Protein AF-A0A6G0SWH3-F1 (afdb_monomer_lite)

pLDDT: mean 72.62, std 22.73, range [26.05, 98.62]

Sequence (317 aa):
MKPTLVIHPIFKSQIFTQHRTHASFEKRLRDAYANIYSAEQLKGRAADVLLVDGTGDVQRCDLILERYYAAAATGRQHDYESKERLRRRRRRQVYDTVSDSTTDTAYVIPFRGQRPQTVDNKSPRFAIWYGDEDLTVCCTAVYRCSDVSTLPAAVLEAIEWSSSRYGRVLETTHESVAVLDLDQTLITDSGDNFLDNYEHVLASARRNYDRVVLWSHGDPLHVDTYVSRMSFEFDLVLSRDKNDEPNCKNLLHLYNYFEPGVRIKYATLVDDTPSNWSPEYDSLIVPVRGITDIKPIALAMDFVAGNHGSHVVVRHG

Foldseek 3Di:
DFFEEEEEPQCVCVQPPVPPPPPPQVVLVVLLHVYYYYFYDDPPDDLAADDDDDDDDADDPVVVVVVVVVCVVVPDPDPPPPCVVVPPDDDPDDDDDQCPPDDPWKTKPADPDDDPAADQDLGAYEYEEDQPDRDNDQHQYYDHDVDNVCVVVSSVVSSCVSCVQAVPAPAADEWEEEEEEDEQQQADVVLPGGFPCSVLLLVLRVVQTPFYEYAYQADPVSQCVVVVVDPHDGPYYHYHDPPDDDQALRPSNCSVVDHRRYHHNAYEYEEQDCRNDHSNHNIYMHTDPPHRDPNVSSVVSNVVSCVVPPPPPPPDD

InterPro domains:
  IPR007827 Protein of unknown function DUF694 [PF05152] (165-243)
  IPR036412 HAD-like superfamily [SSF56784] (178-295)

Secondary structure (DSSP, 8-state):
---EEEE-HHHHHHHHHTTTT-HHHHHHHHHH-SEEEE----TT--S------SS-----HHHHHHHHHHHHHTT----TTSSGGGGGSS----PPP-B--S-TTEEE---SSS-S---S----EEEEEETTS---S--SEEEEESSGGGHHHHHHHHHHHIIIIITT--S-EEEEEEEE--BTTTB-TTSSSBPBTHHHHHHHHHHH-SEEEEE-SS-HHHHHHHHTTSS---SEEE---TTPPP----GGGGGGTSPTTEEEEEEEEE-S-GGG--TT-SEEEEEPTT--B-HHHHHHHHHHHHHHH--------

Organism: Aphis glycines (NCBI:txid307491)

Structure (mmCIF, N/CA/C/O backbone):
data_AF-A0A6G0SWH3-F1
#
_entry.id   AF-A0A6G0SWH3-F1
#
loop_
_atom_site.group_PDB
_atom_site.id
_atom_site.type_symbol
_atom_site.label_atom_id
_atom_site.label_alt_id
_atom_site.label_comp_id
_atom_site.label_asym_id
_atom_site.label_entity_id
_atom_site.label_seq_id
_atom_site.pdbx_PDB_ins_code
_atom_site.Cartn_x
_atom_site.Cartn_y
_atom_site.Cartn_z
_atom_site.occupancy
_atom_site.B_iso_or_equiv
_atom_site.auth_seq_id
_atom_site.auth_comp_id
_atom_site.auth_asym_id
_atom_site.auth_atom_id
_atom_site.pdbx_PDB_model_num
ATOM 1 N N . MET A 1 1 ? -15.316 -9.343 7.155 1.00 75.44 1 MET A N 1
ATOM 2 C CA . MET A 1 1 ? -13.840 -9.314 7.316 1.00 75.44 1 MET A CA 1
ATOM 3 C C . MET A 1 1 ? -13.478 -8.368 8.458 1.00 75.44 1 MET A C 1
ATOM 5 O O . MET A 1 1 ? -13.808 -7.201 8.342 1.00 75.44 1 MET A O 1
ATOM 9 N N . LYS A 1 2 ? -12.838 -8.793 9.559 1.00 84.25 2 LYS A N 1
ATOM 10 C CA . LYS A 1 2 ? -12.539 -7.836 10.646 1.00 84.25 2 LYS A CA 1
ATOM 11 C C . LYS A 1 2 ? -11.176 -7.131 10.447 1.00 84.25 2 LYS A C 1
ATOM 13 O O . LYS A 1 2 ? -10.192 -7.820 10.140 1.00 84.25 2 LYS A O 1
ATOM 18 N N . PRO A 1 3 ? -11.106 -5.791 10.569 1.00 89.25 3 PRO A N 1
ATOM 19 C CA . PRO A 1 3 ? -9.859 -5.028 10.524 1.00 89.25 3 PRO A CA 1
ATOM 20 C C . PRO A 1 3 ? -9.107 -5.086 11.863 1.00 89.25 3 PRO A C 1
ATOM 22 O O . PRO A 1 3 ? -9.543 -5.740 12.817 1.00 89.25 3 PRO A O 1
ATOM 25 N N . THR A 1 4 ? -7.976 -4.387 11.933 1.00 88.62 4 THR A N 1
ATOM 26 C CA . THR A 1 4 ? -7.189 -4.192 13.159 1.00 88.62 4 THR A CA 1
ATOM 27 C C . THR A 1 4 ? -7.347 -2.760 13.673 1.00 88.62 4 THR A C 1
ATOM 29 O O . THR A 1 4 ? -7.339 -1.815 12.887 1.00 88.62 4 THR A O 1
ATOM 32 N N . LEU A 1 5 ? -7.473 -2.592 14.989 1.00 85.94 5 LEU A N 1
ATOM 33 C CA . LEU A 1 5 ? -7.429 -1.288 15.650 1.00 85.94 5 LEU A CA 1
ATOM 34 C C . LEU A 1 5 ? -6.047 -1.085 16.274 1.00 85.94 5 LEU A C 1
ATOM 36 O O . LEU A 1 5 ? -5.558 -1.954 16.998 1.00 85.94 5 LEU A O 1
ATOM 40 N N . VAL A 1 6 ? -5.430 0.063 16.014 1.00 86.00 6 VAL A N 1
ATOM 41 C CA . VAL A 1 6 ? -4.159 0.475 16.616 1.00 86.00 6 VAL A CA 1
ATOM 42 C C . VAL A 1 6 ? -4.400 1.721 17.456 1.00 86.00 6 VAL A C 1
ATOM 44 O O . VAL A 1 6 ? -5.004 2.682 16.989 1.00 86.00 6 VAL A O 1
ATOM 47 N N . ILE A 1 7 ? -3.957 1.699 18.709 1.00 83.31 7 ILE A N 1
ATOM 48 C CA . ILE A 1 7 ? -4.204 2.772 19.674 1.00 83.31 7 ILE A CA 1
ATOM 49 C C . ILE A 1 7 ? -2.880 3.320 20.195 1.00 83.31 7 ILE A C 1
ATOM 51 O O . ILE A 1 7 ? -2.020 2.564 20.661 1.00 83.31 7 ILE A O 1
ATOM 55 N N . HIS A 1 8 ? -2.749 4.644 20.197 1.00 85.31 8 HIS A N 1
ATOM 56 C CA . HIS A 1 8 ? -1.606 5.302 20.812 1.00 85.31 8 HIS A CA 1
ATOM 57 C C . HIS A 1 8 ? -1.482 4.937 22.310 1.00 85.31 8 HIS A C 1
ATOM 59 O O . HIS A 1 8 ? -2.498 4.906 23.015 1.00 85.31 8 HIS A O 1
ATOM 65 N N . PRO A 1 9 ? -0.278 4.685 22.856 1.00 79.62 9 PRO A N 1
ATOM 66 C CA . PRO A 1 9 ? -0.096 4.208 24.227 1.00 79.62 9 PRO A CA 1
ATOM 67 C C . PRO A 1 9 ? -0.672 5.168 25.260 1.00 79.62 9 PRO A C 1
ATOM 69 O O . PRO A 1 9 ? -1.219 4.719 26.268 1.00 79.62 9 PRO A O 1
ATOM 72 N N . ILE A 1 10 ? -0.636 6.476 24.970 1.00 84.19 10 ILE A N 1
ATOM 73 C CA . ILE A 1 10 ? -1.197 7.510 25.844 1.00 84.19 10 ILE A CA 1
ATOM 74 C C . ILE A 1 10 ? -2.697 7.342 26.081 1.00 84.19 10 ILE A C 1
ATOM 76 O O . ILE A 1 10 ? -3.178 7.817 27.099 1.00 84.19 10 ILE A O 1
ATOM 80 N N . PHE A 1 11 ? -3.424 6.686 25.168 1.00 83.12 11 PHE A N 1
ATOM 81 C CA . PHE A 1 11 ? -4.864 6.441 25.269 1.00 83.12 11 PHE A CA 1
ATOM 82 C C . PHE A 1 11 ? -5.189 5.029 25.740 1.00 83.12 11 PHE A C 1
ATOM 84 O O . PHE A 1 11 ? -6.319 4.764 26.155 1.00 83.12 11 PHE A O 1
ATOM 91 N N . LYS A 1 12 ? -4.214 4.110 25.696 1.00 79.31 12 LYS A N 1
ATOM 92 C CA . LYS A 1 12 ? -4.414 2.696 26.026 1.00 79.31 12 LYS A CA 1
ATOM 93 C C . LYS A 1 12 ? -5.052 2.548 27.399 1.00 79.31 12 LYS A C 1
ATOM 95 O O . LYS A 1 12 ? -6.060 1.865 27.532 1.00 79.31 12 LYS A O 1
ATOM 100 N N . SER A 1 13 ? -4.494 3.199 28.419 1.00 74.44 13 SER A N 1
ATOM 101 C CA . SER A 1 13 ? -5.025 3.057 29.774 1.00 74.44 13 SER A CA 1
ATOM 102 C C . SER A 1 13 ? -6.443 3.618 29.884 1.00 74.44 13 SER A C 1
ATOM 104 O O . SER A 1 13 ? -7.274 3.008 30.541 1.00 74.44 13 SER A O 1
ATOM 106 N N . GLN A 1 14 ? -6.761 4.703 29.183 1.00 79.06 14 GLN A N 1
ATOM 107 C CA . GLN A 1 14 ? -7.987 5.487 29.285 1.00 79.06 14 GLN A CA 1
ATOM 108 C C . GLN A 1 14 ? -9.157 4.777 28.608 1.00 79.06 14 GLN A C 1
ATOM 110 O O . GLN A 1 14 ? -10.225 4.697 29.214 1.00 79.06 14 GLN A O 1
ATOM 115 N N . ILE A 1 15 ? -8.926 4.154 27.443 1.00 73.19 15 ILE A N 1
ATOM 116 C CA . ILE A 1 15 ? -9.914 3.279 26.789 1.00 73.19 15 ILE A CA 1
ATOM 117 C C . ILE A 1 15 ? -10.371 2.164 27.745 1.00 73.19 15 ILE A C 1
ATOM 119 O O . ILE A 1 15 ? -11.548 1.810 27.753 1.00 73.19 15 ILE A O 1
ATOM 123 N N . PHE A 1 16 ? -9.474 1.635 28.588 1.00 67.25 16 PHE A N 1
ATOM 124 C CA . PHE A 1 16 ? -9.783 0.499 29.467 1.00 67.25 16 PHE A CA 1
ATOM 125 C C . PHE A 1 16 ? -10.074 0.866 30.940 1.00 67.25 16 PHE A C 1
ATOM 127 O O . PHE A 1 16 ? -10.670 0.060 31.651 1.00 67.25 16 PHE A O 1
ATOM 134 N N . THR A 1 17 ? -9.702 2.059 31.429 1.00 64.38 17 THR A N 1
ATOM 135 C CA . THR A 1 17 ? -9.897 2.475 32.840 1.00 64.38 17 THR A CA 1
ATOM 136 C C . THR A 1 17 ? -11.024 3.478 33.053 1.00 64.38 17 THR A C 1
ATOM 138 O O . THR A 1 17 ? -11.709 3.376 34.072 1.00 64.38 17 THR A O 1
ATOM 141 N N . GLN A 1 18 ? -11.266 4.417 32.131 1.00 56.75 18 GLN A N 1
ATOM 142 C CA . GLN A 1 18 ? -12.333 5.416 32.303 1.00 56.75 18 GLN A CA 1
ATOM 143 C C . GLN A 1 18 ? -13.733 4.844 32.024 1.00 56.75 18 GLN A C 1
ATOM 145 O O . GLN A 1 18 ? -14.733 5.411 32.453 1.00 56.75 18 GLN A O 1
ATOM 150 N N . HIS A 1 19 ? -13.821 3.660 31.414 1.00 54.72 19 HIS A N 1
ATOM 151 C CA . HIS A 1 19 ? -15.083 3.000 31.073 1.00 54.72 19 HIS A CA 1
ATOM 152 C C . HIS A 1 19 ? -15.479 1.874 32.045 1.00 54.72 19 HIS A C 1
ATOM 154 O O . HIS A 1 19 ? -16.040 0.857 31.637 1.00 54.72 19 HIS A O 1
ATOM 160 N N . ARG A 1 20 ? -15.255 2.058 33.357 1.00 44.75 20 ARG A N 1
ATOM 161 C CA . ARG A 1 20 ? -15.665 1.103 34.417 1.00 44.75 20 ARG A CA 1
ATOM 162 C C . ARG A 1 20 ? -17.182 0.835 34.513 1.00 44.75 20 ARG A C 1
ATOM 164 O O . ARG A 1 20 ? -17.591 -0.024 35.284 1.00 44.75 20 ARG A O 1
ATOM 171 N N . THR A 1 21 ? -18.011 1.494 33.704 1.00 48.16 21 THR A N 1
ATOM 172 C CA . THR A 1 21 ? -19.458 1.241 33.551 1.00 48.16 21 THR A CA 1
ATOM 173 C C . THR A 1 21 ? -19.853 0.566 32.226 1.00 48.16 21 THR A C 1
ATOM 175 O O . THR A 1 21 ? -21.036 0.341 31.992 1.00 48.16 21 THR A O 1
ATOM 178 N N . HIS A 1 22 ? -18.908 0.200 31.352 1.00 52.34 22 HIS A N 1
ATOM 179 C CA . HIS A 1 22 ? -19.199 -0.088 29.941 1.00 52.34 22 HIS A CA 1
ATOM 180 C C . HIS A 1 22 ? -18.607 -1.417 29.433 1.00 52.34 22 HIS A C 1
ATOM 182 O O . HIS A 1 22 ? -17.902 -1.463 28.426 1.00 52.34 22 HIS A O 1
ATOM 188 N N . ALA A 1 23 ? -18.985 -2.545 30.044 1.00 59.88 23 ALA A N 1
ATOM 189 C CA . ALA A 1 23 ? -18.763 -3.875 29.449 1.00 59.88 23 ALA A CA 1
ATOM 190 C C . ALA A 1 23 ? -19.301 -3.973 27.999 1.00 59.88 23 ALA A C 1
ATOM 192 O O . ALA A 1 23 ? -18.804 -4.749 27.186 1.00 59.88 23 ALA A O 1
ATOM 193 N N . SER A 1 24 ? -20.285 -3.137 27.643 1.00 68.62 24 SER A N 1
ATOM 194 C CA . SER A 1 24 ? -20.794 -2.989 26.278 1.00 68.62 24 SER A CA 1
ATOM 195 C C . SER A 1 24 ? -19.792 -2.364 25.299 1.00 68.62 24 SER A C 1
ATOM 197 O O . SER A 1 24 ? -19.868 -2.646 24.110 1.00 68.62 24 SER A O 1
ATOM 199 N N . PHE A 1 25 ? -18.850 -1.539 25.757 1.00 71.94 25 PHE A N 1
ATOM 200 C CA . PHE A 1 25 ? -17.951 -0.771 24.891 1.00 71.94 25 PHE A CA 1
ATOM 201 C C . PHE A 1 25 ? -16.728 -1.574 24.455 1.00 71.94 25 PHE A C 1
ATOM 203 O O . PHE A 1 25 ? -16.456 -1.685 23.262 1.00 71.94 25 PHE A O 1
ATOM 210 N N . GLU A 1 26 ? -16.051 -2.225 25.403 1.00 73.88 26 GLU A N 1
ATOM 211 C CA . GLU A 1 26 ? -14.983 -3.175 25.079 1.00 73.88 26 GLU A CA 1
ATOM 212 C C . GLU A 1 26 ? -15.521 -4.308 24.197 1.00 73.88 26 GLU A C 1
ATOM 214 O O . GLU A 1 26 ? -14.892 -4.685 23.207 1.00 73.88 26 GLU A O 1
ATOM 219 N N . LYS A 1 27 ? -16.728 -4.801 24.506 1.00 81.00 27 LYS A N 1
ATOM 220 C CA . LYS A 1 27 ? -17.413 -5.790 23.676 1.00 81.00 27 LYS A CA 1
ATOM 221 C C . LYS A 1 27 ? -17.625 -5.278 22.250 1.00 81.00 27 LYS A C 1
ATOM 223 O O . LYS A 1 27 ? -17.245 -5.972 21.319 1.00 81.00 27 LYS A O 1
ATOM 228 N N . ARG A 1 28 ? -18.140 -4.056 22.062 1.00 84.06 28 ARG A N 1
ATOM 229 C CA . ARG A 1 28 ? -18.317 -3.463 20.721 1.00 84.06 28 ARG A CA 1
ATOM 230 C C . ARG A 1 28 ? -17.007 -3.360 19.942 1.00 84.06 28 ARG A C 1
ATOM 232 O O . ARG A 1 28 ? -17.002 -3.640 18.749 1.00 84.06 28 ARG A O 1
ATOM 239 N N . LEU A 1 29 ? -15.902 -3.003 20.596 1.00 83.25 29 LEU A N 1
ATOM 240 C CA . LEU A 1 29 ? -14.583 -2.971 19.959 1.00 83.25 29 LEU A CA 1
ATOM 241 C C . LEU A 1 29 ? -14.107 -4.368 19.536 1.00 83.25 29 LEU A C 1
ATOM 243 O O . LEU A 1 29 ? -13.662 -4.545 18.405 1.00 83.25 29 LEU A O 1
ATOM 247 N N . ARG A 1 30 ? -14.244 -5.374 20.407 1.00 84.38 30 ARG A N 1
ATOM 248 C CA . ARG A 1 30 ? -13.914 -6.777 20.085 1.00 84.38 30 ARG A CA 1
ATOM 249 C C . ARG A 1 30 ? -14.849 -7.374 19.024 1.00 84.38 30 ARG A C 1
ATOM 251 O O . ARG A 1 30 ? -14.448 -8.228 18.233 1.00 84.38 30 ARG A O 1
ATOM 258 N N . ASP A 1 31 ? -16.092 -6.911 18.970 1.00 86.75 31 ASP A N 1
ATOM 259 C CA . ASP A 1 31 ? -17.046 -7.289 17.932 1.00 86.75 31 ASP A CA 1
ATOM 260 C C . ASP A 1 31 ? -16.663 -6.646 16.590 1.00 86.75 31 ASP A C 1
ATOM 262 O O . ASP A 1 31 ? -16.701 -7.328 15.565 1.00 86.75 31 ASP A O 1
ATOM 266 N N . ALA A 1 32 ? -16.201 -5.394 16.590 1.00 85.31 32 ALA A N 1
ATOM 267 C CA . ALA A 1 32 ? -15.810 -4.664 15.385 1.00 85.31 32 ALA A CA 1
ATOM 268 C C . ALA A 1 32 ? -14.426 -5.052 14.831 1.00 85.31 32 ALA A C 1
ATOM 270 O O . ALA A 1 32 ? -14.227 -4.992 13.619 1.00 85.31 32 ALA A O 1
ATOM 271 N N . TYR A 1 33 ? -13.472 -5.458 15.671 1.00 84.69 33 TYR A N 1
ATOM 272 C CA . TYR A 1 33 ? -12.076 -5.672 15.272 1.00 84.69 33 TYR A CA 1
ATOM 273 C C . TYR A 1 33 ? -11.594 -7.099 15.540 1.00 84.69 33 TYR A C 1
ATOM 275 O O . TYR A 1 33 ? -11.991 -7.735 16.511 1.00 84.69 33 TYR A O 1
ATOM 283 N N . ALA A 1 34 ? -10.721 -7.613 14.668 1.00 83.56 34 ALA A N 1
ATOM 284 C CA . ALA A 1 34 ? -10.067 -8.908 14.872 1.00 83.56 34 ALA A CA 1
ATOM 285 C C . ALA A 1 34 ? -9.014 -8.796 15.970 1.00 83.56 34 ALA A C 1
ATOM 287 O O . ALA A 1 34 ? -8.895 -9.667 16.825 1.00 83.56 34 ALA A O 1
ATOM 288 N N . ASN A 1 35 ? -8.264 -7.696 15.920 1.00 79.81 35 ASN A N 1
ATOM 289 C CA . ASN A 1 35 ? -7.149 -7.425 16.799 1.00 79.81 35 ASN A CA 1
ATOM 290 C C . ASN A 1 35 ? -7.179 -5.968 17.252 1.00 79.81 35 ASN A C 1
ATOM 292 O O . ASN A 1 35 ? -7.575 -5.080 16.493 1.00 79.81 35 ASN A O 1
ATOM 296 N N . ILE A 1 36 ? -6.721 -5.739 18.478 1.00 80.56 36 ILE A N 1
ATOM 297 C CA . ILE A 1 36 ? -6.573 -4.414 19.072 1.00 80.56 36 ILE A CA 1
ATOM 298 C C . ILE A 1 36 ? -5.166 -4.349 19.663 1.00 80.56 36 ILE A C 1
ATOM 300 O O . ILE A 1 36 ? -4.845 -5.115 20.573 1.00 80.56 36 ILE A O 1
ATOM 304 N N . TYR A 1 37 ? -4.333 -3.450 19.146 1.00 79.88 37 TYR A N 1
ATOM 305 C CA . TYR A 1 37 ? -2.948 -3.280 19.579 1.00 79.88 37 TYR A CA 1
ATOM 306 C C . TYR A 1 37 ? -2.694 -1.868 20.090 1.00 79.88 37 TYR A C 1
ATOM 308 O O . TYR A 1 37 ? -3.432 -0.928 19.797 1.00 79.88 37 TYR A O 1
ATOM 316 N N . SER A 1 38 ? -1.599 -1.723 20.829 1.00 71.25 38 SER A N 1
ATOM 317 C CA . SER A 1 38 ? -1.004 -0.425 21.109 1.00 71.25 38 SER A CA 1
ATOM 318 C C . SER A 1 38 ? 0.435 -0.427 20.615 1.00 71.25 38 SER A C 1
ATOM 320 O O . SER A 1 38 ? 1.121 -1.436 20.776 1.00 71.25 38 SER A O 1
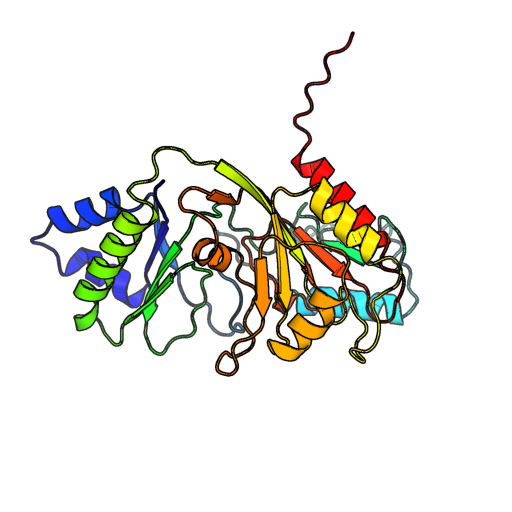ATOM 322 N N . ALA A 1 39 ? 0.852 0.669 19.986 1.00 66.94 39 ALA A N 1
ATOM 323 C CA . ALA A 1 39 ? 2.169 0.823 19.376 1.00 66.94 39 ALA A CA 1
ATOM 324 C C . ALA A 1 39 ? 2.844 2.081 19.930 1.00 66.94 39 ALA A C 1
ATOM 326 O O . ALA A 1 39 ? 2.231 3.141 19.925 1.00 66.94 39 ALA A O 1
ATOM 327 N N . GLU A 1 40 ? 4.074 1.960 20.428 1.00 55.41 40 GLU A N 1
ATOM 328 C CA . GLU A 1 40 ? 4.853 3.076 20.981 1.00 55.41 40 GLU A CA 1
ATOM 329 C C . GLU A 1 40 ? 5.707 3.759 19.913 1.00 55.41 40 GLU A C 1
ATOM 331 O O . GLU A 1 40 ? 6.318 3.082 19.088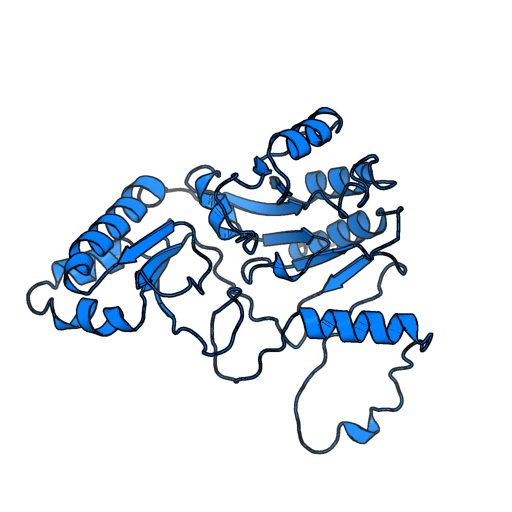 1.00 55.41 40 GLU A O 1
ATOM 336 N N . GLN A 1 41 ? 5.804 5.093 19.974 1.00 50.75 41 GLN A N 1
ATOM 337 C CA . GLN A 1 41 ? 6.764 5.862 19.185 1.00 50.75 41 GLN A CA 1
ATOM 338 C C . GLN A 1 41 ? 8.196 5.491 19.605 1.00 50.75 41 GLN A C 1
ATOM 340 O O . GLN A 1 41 ? 8.579 5.622 20.771 1.00 50.75 41 GLN A O 1
ATOM 345 N N . LEU A 1 42 ? 9.025 5.060 18.655 1.00 44.19 42 LEU A N 1
ATOM 346 C CA . LEU A 1 42 ? 10.449 4.846 18.909 1.00 44.19 42 LEU A CA 1
ATOM 347 C C . LEU A 1 42 ? 11.198 6.173 18.759 1.00 44.19 42 LEU A C 1
ATOM 349 O O . LEU A 1 42 ? 11.351 6.692 17.656 1.00 44.19 42 LEU A O 1
ATOM 353 N N . LYS A 1 43 ? 11.684 6.715 19.882 1.00 38.88 43 LYS A N 1
ATOM 354 C CA . LYS A 1 43 ? 12.434 7.982 19.920 1.00 38.88 43 LYS A CA 1
ATOM 355 C C . LYS A 1 43 ? 13.644 7.965 18.972 1.00 38.88 43 LYS A C 1
ATOM 357 O O . LYS A 1 43 ? 14.453 7.039 19.019 1.00 38.88 43 LYS A O 1
ATOM 362 N N . GLY A 1 44 ? 13.799 9.035 18.185 1.00 39.59 44 GLY A N 1
ATOM 363 C CA . GLY A 1 44 ? 14.975 9.286 17.336 1.00 39.59 44 GLY A CA 1
ATOM 364 C C . GLY A 1 44 ? 14.943 8.645 15.944 1.00 39.59 44 GLY A C 1
ATOM 365 O O . GLY A 1 44 ? 16.000 8.502 15.330 1.00 39.59 44 GLY A O 1
ATOM 366 N N . ARG A 1 45 ? 13.770 8.234 15.448 1.00 41.38 45 ARG A N 1
ATOM 367 C CA . ARG A 1 45 ? 13.604 7.639 14.114 1.00 41.38 45 ARG A CA 1
ATOM 368 C C . ARG A 1 45 ? 12.868 8.602 13.183 1.00 41.38 45 ARG A C 1
ATOM 370 O O . ARG A 1 45 ? 11.960 9.293 13.629 1.00 41.38 45 ARG A O 1
ATOM 377 N N . ALA A 1 46 ? 13.294 8.651 11.919 1.00 34.44 46 ALA A N 1
ATOM 378 C CA . ALA A 1 46 ? 12.528 9.293 10.851 1.00 34.44 46 ALA A CA 1
ATOM 379 C C . ALA A 1 46 ? 11.159 8.602 10.717 1.00 34.44 46 ALA A C 1
ATOM 381 O O . ALA A 1 46 ? 11.023 7.460 11.154 1.00 34.44 46 ALA A O 1
ATOM 382 N N . ALA A 1 47 ? 10.179 9.305 10.151 1.00 32.50 47 ALA A N 1
ATOM 383 C CA . ALA A 1 47 ? 8.739 9.026 10.157 1.00 32.50 47 ALA A CA 1
ATOM 384 C C . ALA A 1 47 ? 8.269 7.669 9.578 1.00 32.50 47 ALA A C 1
ATOM 386 O O . ALA A 1 47 ? 7.070 7.448 9.439 1.00 32.50 47 ALA A O 1
ATOM 387 N N . ASP A 1 48 ? 9.164 6.721 9.317 1.00 33.69 48 ASP A N 1
ATOM 388 C CA . ASP A 1 48 ? 8.861 5.499 8.593 1.00 33.69 48 ASP A CA 1
ATOM 389 C C . ASP A 1 48 ? 9.164 4.252 9.443 1.00 33.69 48 ASP A C 1
ATOM 391 O O . ASP A 1 48 ? 10.301 3.987 9.842 1.00 33.69 48 ASP A O 1
ATOM 395 N N . VAL A 1 49 ? 8.107 3.451 9.643 1.00 34.50 49 VAL A N 1
ATOM 396 C CA . VAL A 1 49 ? 8.100 2.022 10.021 1.00 34.50 49 VAL A CA 1
ATOM 397 C C . VAL A 1 49 ? 8.161 1.666 11.518 1.00 34.50 49 VAL A C 1
ATOM 399 O O . VAL A 1 49 ? 9.162 1.863 12.211 1.00 34.50 49 VAL A O 1
ATOM 402 N N . LEU A 1 50 ? 7.112 0.973 11.993 1.00 33.94 50 LEU A N 1
ATOM 403 C CA . LEU A 1 50 ? 7.093 0.299 13.293 1.00 33.94 50 LEU A CA 1
ATOM 404 C C . LEU A 1 50 ? 6.180 -0.944 13.335 1.00 33.94 50 LEU A C 1
ATOM 406 O O . LEU A 1 50 ? 4.965 -0.833 13.176 1.00 33.94 50 LEU A O 1
ATOM 410 N N . LEU A 1 51 ? 6.752 -2.099 13.709 1.00 29.27 51 LEU A N 1
ATOM 411 C CA . LEU A 1 51 ? 6.180 -2.935 14.775 1.00 29.27 51 LEU A CA 1
ATOM 412 C C . LEU A 1 51 ? 7.245 -3.817 15.456 1.00 29.27 51 LEU A C 1
ATOM 414 O O . LEU A 1 51 ? 7.834 -4.700 14.843 1.00 29.27 51 LEU A O 1
ATOM 418 N N . VAL A 1 52 ? 7.450 -3.549 16.752 1.00 31.45 52 VAL A N 1
ATOM 419 C CA . VAL A 1 52 ? 8.398 -4.202 17.667 1.00 31.45 52 VAL A CA 1
ATOM 420 C C . VAL A 1 52 ? 7.976 -5.629 18.014 1.00 31.45 52 VAL A C 1
ATOM 422 O O . VAL A 1 52 ? 6.883 -5.854 18.528 1.00 31.45 52 VAL A O 1
ATOM 425 N N . ASP A 1 53 ? 8.929 -6.548 17.886 1.00 30.61 53 ASP A N 1
ATOM 426 C CA . ASP A 1 53 ? 8.989 -7.826 18.594 1.00 30.61 53 ASP A CA 1
ATOM 427 C C . ASP A 1 53 ? 10.417 -8.002 19.167 1.00 30.61 53 ASP A C 1
ATOM 429 O O . ASP A 1 53 ? 11.412 -7.998 18.438 1.00 30.61 53 ASP A O 1
ATOM 433 N N . GLY A 1 54 ? 10.507 -8.071 20.501 1.00 28.48 54 GLY A N 1
ATOM 434 C CA . GLY A 1 54 ? 11.419 -8.940 21.260 1.00 28.48 54 GLY A CA 1
ATOM 435 C C . GLY A 1 54 ? 12.931 -8.684 21.314 1.00 28.48 54 GLY A C 1
ATOM 436 O O . GLY A 1 54 ? 13.504 -8.829 22.394 1.00 28.48 54 GLY A O 1
ATOM 437 N N . THR A 1 55 ? 13.618 -8.372 20.208 1.00 30.56 55 THR A N 1
ATOM 438 C CA . THR A 1 55 ? 15.084 -8.606 20.135 1.00 30.56 55 THR A CA 1
ATOM 439 C C . THR A 1 55 ? 15.967 -7.424 19.723 1.00 30.56 55 THR A C 1
ATOM 441 O O . THR A 1 55 ? 17.176 -7.595 19.606 1.00 30.56 55 THR A O 1
ATOM 444 N N . GLY A 1 56 ? 15.415 -6.216 19.589 1.00 28.62 56 GLY A N 1
ATOM 445 C CA . GLY A 1 56 ? 16.172 -4.982 19.850 1.00 28.62 56 GLY A CA 1
ATOM 446 C C . GLY A 1 56 ? 17.237 -4.504 18.849 1.00 28.62 56 GLY A C 1
ATOM 447 O O . GLY A 1 56 ? 17.949 -3.574 19.205 1.00 28.62 56 GLY A O 1
ATOM 448 N N . ASP A 1 57 ? 17.332 -5.025 17.622 1.00 30.66 57 ASP A N 1
ATOM 449 C CA . ASP A 1 57 ? 18.209 -4.445 16.586 1.00 30.66 57 ASP A CA 1
ATOM 450 C C . ASP A 1 57 ? 17.432 -4.193 15.284 1.00 30.66 57 ASP A C 1
ATOM 452 O O . ASP A 1 57 ? 16.927 -5.123 14.660 1.00 30.66 57 ASP A O 1
ATOM 456 N N . VAL A 1 58 ? 17.350 -2.923 14.869 1.00 36.44 58 VAL A N 1
ATOM 457 C CA . VAL A 1 58 ? 16.764 -2.474 13.592 1.00 36.44 58 VAL A CA 1
ATOM 458 C C . VAL A 1 58 ? 17.829 -1.662 12.855 1.00 36.44 58 VAL A C 1
ATOM 460 O O . VAL A 1 58 ? 18.324 -0.678 13.404 1.00 36.44 58 VAL A O 1
ATOM 463 N N . GLN A 1 59 ? 18.201 -2.068 11.637 1.00 35.12 59 GLN A N 1
ATOM 464 C CA . GLN A 1 59 ? 19.081 -1.280 10.763 1.00 35.12 59 GLN A CA 1
ATOM 465 C C . GLN A 1 59 ? 18.230 -0.458 9.792 1.00 35.12 59 GLN A C 1
ATOM 467 O O . GLN A 1 59 ? 17.222 -0.948 9.290 1.00 35.12 59 GLN A O 1
ATOM 472 N N . ARG A 1 60 ? 18.622 0.797 9.552 1.00 36.06 60 ARG A N 1
ATOM 473 C CA . ARG A 1 60 ? 17.956 1.668 8.578 1.00 36.06 60 ARG A CA 1
ATOM 474 C C . ARG A 1 60 ? 18.288 1.194 7.150 1.00 36.06 60 ARG A C 1
ATOM 476 O O . ARG A 1 60 ? 19.424 0.794 6.893 1.00 36.06 60 ARG A O 1
ATOM 483 N N . CYS A 1 61 ? 17.310 1.222 6.242 1.00 39.25 61 CYS A N 1
ATOM 484 C CA . CYS A 1 61 ? 17.489 0.784 4.851 1.00 39.25 61 CYS A CA 1
ATOM 485 C C . CYS A 1 61 ? 18.514 1.643 4.087 1.00 39.25 61 CYS A C 1
ATOM 487 O O . CYS A 1 61 ? 19.284 1.103 3.300 1.00 39.25 61 CYS A O 1
ATOM 489 N N . ASP A 1 62 ? 18.597 2.946 4.377 1.00 36.75 62 ASP A N 1
ATOM 490 C CA . ASP A 1 62 ? 19.602 3.867 3.816 1.00 36.75 62 ASP A CA 1
ATOM 491 C C . ASP A 1 62 ? 21.050 3.381 4.045 1.00 36.75 62 ASP A C 1
ATOM 493 O O . ASP A 1 62 ? 21.854 3.353 3.116 1.00 36.75 62 ASP A O 1
ATOM 497 N N . LEU A 1 63 ? 21.361 2.866 5.236 1.00 37.03 63 LEU A N 1
ATOM 498 C CA . LEU A 1 63 ? 22.669 2.301 5.583 1.00 37.03 63 LEU A CA 1
ATOM 499 C C . LEU A 1 63 ? 23.001 1.015 4.812 1.00 37.03 63 LEU A C 1
ATOM 501 O O . LEU A 1 63 ? 24.179 0.702 4.634 1.00 37.03 63 LEU A O 1
ATOM 505 N N . ILE A 1 64 ? 21.998 0.241 4.385 1.00 42.53 64 ILE A N 1
ATOM 506 C CA . ILE A 1 64 ? 22.209 -0.961 3.562 1.00 42.53 64 ILE A CA 1
ATOM 507 C C . ILE A 1 64 ? 22.645 -0.538 2.156 1.00 42.53 64 ILE A C 1
ATOM 509 O O . ILE A 1 64 ? 23.620 -1.072 1.625 1.00 42.53 64 ILE A O 1
ATOM 513 N N . LEU A 1 65 ? 21.983 0.477 1.601 1.00 40.22 65 LEU A N 1
ATOM 514 C CA . LEU A 1 65 ? 22.280 1.018 0.278 1.00 40.22 65 LEU A CA 1
ATOM 515 C C . LEU A 1 65 ? 23.608 1.759 0.231 1.00 40.22 65 LEU A C 1
ATOM 517 O O . LEU A 1 65 ? 24.396 1.522 -0.674 1.00 40.22 65 LEU A O 1
ATOM 521 N N . GLU A 1 66 ? 23.904 2.609 1.216 1.00 41.22 66 GLU A N 1
ATOM 522 C CA . GLU A 1 66 ? 25.193 3.303 1.305 1.00 41.22 66 GLU A CA 1
ATOM 523 C C . GLU A 1 66 ? 26.360 2.313 1.335 1.00 41.22 66 GLU A C 1
ATOM 525 O O . GLU A 1 66 ? 27.376 2.514 0.670 1.00 41.22 66 GLU A O 1
ATOM 530 N N . ARG A 1 67 ? 26.209 1.202 2.067 1.00 40.50 67 ARG A N 1
ATOM 531 C CA . ARG A 1 67 ? 27.217 0.135 2.111 1.00 40.50 67 ARG A CA 1
ATOM 532 C C . ARG A 1 67 ? 27.346 -0.591 0.777 1.00 40.50 67 ARG A C 1
ATOM 534 O O . ARG A 1 67 ? 28.465 -0.931 0.396 1.00 40.50 67 ARG A O 1
ATOM 541 N N . TYR A 1 68 ? 26.236 -0.812 0.078 1.00 41.38 68 TYR A N 1
ATOM 542 C CA . TYR A 1 68 ? 26.227 -1.427 -1.246 1.00 41.38 68 TYR A CA 1
ATOM 543 C C . TYR A 1 68 ? 26.890 -0.521 -2.294 1.00 41.38 68 TYR A C 1
ATOM 545 O O . TYR A 1 68 ? 27.848 -0.930 -2.950 1.00 41.38 68 TYR A O 1
ATOM 553 N N . TYR A 1 69 ? 26.472 0.744 -2.378 1.00 40.72 69 TYR A N 1
ATOM 554 C CA . TYR A 1 69 ? 27.044 1.731 -3.293 1.00 40.72 69 TYR A CA 1
ATOM 555 C C . TYR A 1 69 ? 28.526 2.003 -3.003 1.00 40.72 69 TYR A C 1
ATOM 557 O O . TYR A 1 69 ? 29.321 2.106 -3.936 1.00 40.72 69 TYR A O 1
ATOM 565 N N . ALA A 1 70 ? 28.945 2.034 -1.733 1.00 41.84 70 ALA A N 1
ATOM 566 C CA . ALA A 1 70 ? 30.359 2.155 -1.371 1.00 41.84 70 ALA A CA 1
ATOM 567 C C . ALA A 1 70 ? 31.193 0.922 -1.781 1.00 41.84 70 ALA A C 1
ATOM 569 O O . ALA A 1 70 ? 32.365 1.055 -2.146 1.00 41.84 70 ALA A O 1
ATOM 570 N N . ALA A 1 71 ? 30.613 -0.281 -1.745 1.00 38.72 71 ALA A N 1
ATOM 571 C CA . ALA A 1 71 ? 31.278 -1.500 -2.205 1.00 38.72 71 ALA A CA 1
ATOM 572 C C . ALA A 1 71 ? 31.417 -1.529 -3.738 1.00 38.72 71 ALA A C 1
ATOM 574 O O . ALA A 1 71 ? 32.509 -1.793 -4.243 1.00 38.72 71 ALA A O 1
ATOM 575 N N . ALA A 1 72 ? 30.358 -1.166 -4.466 1.00 38.44 72 ALA A N 1
ATOM 576 C CA . ALA A 1 72 ? 30.367 -1.069 -5.925 1.00 38.44 72 ALA A CA 1
ATOM 577 C C . ALA A 1 72 ? 31.357 0.001 -6.428 1.00 38.44 72 ALA A C 1
ATOM 579 O O . ALA A 1 72 ? 32.175 -0.264 -7.308 1.00 38.44 72 ALA A O 1
ATOM 580 N N . ALA A 1 73 ? 31.376 1.182 -5.798 1.00 37.31 73 ALA A N 1
ATOM 581 C CA . ALA A 1 73 ? 32.262 2.289 -6.169 1.00 37.31 73 ALA A CA 1
ATOM 582 C C . ALA A 1 73 ? 33.760 2.008 -5.933 1.00 37.31 73 ALA A C 1
ATOM 584 O O . ALA A 1 73 ? 34.613 2.679 -6.511 1.00 37.31 73 ALA A O 1
ATOM 585 N N . THR A 1 74 ? 34.106 1.028 -5.090 1.00 43.44 74 THR A N 1
ATOM 586 C CA . THR A 1 74 ? 35.508 0.685 -4.784 1.00 43.44 74 THR A CA 1
ATOM 587 C C . THR A 1 74 ? 36.053 -0.484 -5.606 1.00 43.44 74 THR A C 1
ATOM 589 O O . THR A 1 74 ? 37.202 -0.881 -5.395 1.00 43.44 74 THR A O 1
ATOM 592 N N . GLY A 1 75 ? 35.268 -1.041 -6.539 1.00 34.53 75 GLY A N 1
ATOM 593 C CA . GLY A 1 75 ? 35.696 -2.134 -7.423 1.00 34.53 75 GLY A CA 1
ATOM 594 C C . GLY A 1 75 ? 36.071 -3.428 -6.689 1.00 34.53 75 GLY A C 1
ATOM 595 O O . GLY A 1 75 ? 36.757 -4.283 -7.247 1.00 34.53 75 GLY A O 1
ATOM 596 N N . ARG A 1 76 ? 35.671 -3.581 -5.420 1.00 40.66 76 ARG A N 1
ATOM 597 C CA . ARG A 1 76 ? 35.944 -4.784 -4.629 1.00 40.66 76 ARG A CA 1
ATOM 598 C C . ARG A 1 76 ? 34.772 -5.742 -4.747 1.00 40.66 76 ARG A C 1
ATOM 600 O O . ARG A 1 76 ? 33.828 -5.683 -3.964 1.00 40.66 76 ARG A O 1
ATOM 607 N N . GLN A 1 77 ? 34.879 -6.658 -5.702 1.00 40.16 77 GLN A N 1
ATOM 608 C CA . GLN A 1 77 ? 34.046 -7.852 -5.751 1.00 40.16 77 GLN A CA 1
ATOM 609 C C . GLN A 1 77 ? 34.269 -8.639 -4.446 1.00 40.16 77 GLN A C 1
ATOM 611 O O . GLN A 1 77 ? 35.397 -8.990 -4.091 1.00 40.16 77 GLN A O 1
ATOM 616 N N . HIS A 1 78 ? 33.207 -8.802 -3.661 1.00 42.12 78 HIS A N 1
ATOM 617 C CA . HIS A 1 78 ? 33.280 -9.346 -2.311 1.00 42.12 78 HIS A CA 1
ATOM 618 C C . HIS A 1 78 ? 33.445 -10.872 -2.360 1.00 42.12 78 HIS A C 1
ATOM 620 O O . HIS A 1 78 ? 32.468 -11.613 -2.397 1.00 42.12 78 HIS A O 1
ATOM 626 N N . ASP A 1 79 ? 34.691 -11.341 -2.318 1.00 38.84 79 ASP A N 1
ATOM 627 C CA . ASP A 1 79 ? 35.009 -12.748 -2.073 1.00 38.84 79 ASP A CA 1
ATOM 628 C C . ASP A 1 79 ? 34.687 -13.084 -0.600 1.00 38.84 79 ASP A C 1
ATOM 630 O O . ASP A 1 79 ? 35.334 -12.605 0.341 1.00 38.84 79 ASP A O 1
ATOM 634 N N . TYR A 1 80 ? 33.587 -13.808 -0.383 1.00 43.66 80 TYR A N 1
ATOM 635 C CA . TYR A 1 80 ? 32.942 -13.967 0.927 1.00 43.66 80 TYR A CA 1
ATOM 636 C C . TYR A 1 80 ? 33.558 -15.080 1.800 1.00 43.66 80 TYR A C 1
ATOM 638 O O . TYR A 1 80 ? 33.095 -15.304 2.917 1.00 43.66 80 TYR A O 1
ATOM 646 N N . GLU A 1 81 ? 34.630 -15.752 1.368 1.00 39.88 81 GLU A N 1
ATOM 647 C CA . GLU A 1 81 ? 35.094 -16.985 2.031 1.00 39.88 81 GLU A CA 1
ATOM 648 C C . GLU A 1 81 ? 36.187 -16.837 3.110 1.00 39.88 81 GLU A C 1
ATOM 650 O O . GLU A 1 81 ? 36.529 -17.809 3.781 1.00 39.88 81 GLU A O 1
ATOM 655 N N . SER A 1 82 ? 36.718 -15.645 3.402 1.00 44.12 82 SER A N 1
ATOM 656 C CA . SER A 1 82 ? 37.845 -15.515 4.359 1.00 44.12 82 SER A CA 1
ATOM 657 C C . SER A 1 82 ? 37.540 -14.790 5.683 1.00 44.12 82 SER A C 1
ATOM 659 O O . SER A 1 82 ? 38.402 -14.717 6.564 1.00 44.12 82 SER A O 1
ATOM 661 N N . LYS A 1 83 ? 36.289 -14.366 5.928 1.00 44.47 83 LYS A N 1
ATOM 662 C CA . LYS A 1 83 ? 35.825 -13.860 7.249 1.00 44.47 83 LYS A CA 1
ATOM 663 C C . LYS A 1 83 ? 35.117 -14.918 8.114 1.00 44.47 83 LYS A C 1
ATOM 665 O O . LYS A 1 83 ? 34.785 -14.650 9.271 1.00 44.47 83 LYS A O 1
ATOM 670 N N . GLU A 1 84 ? 35.024 -16.151 7.611 1.00 42.72 84 GLU A N 1
ATOM 671 C CA . GLU A 1 84 ? 34.548 -17.374 8.282 1.00 42.72 84 GLU A CA 1
ATOM 672 C C . GLU A 1 84 ? 35.286 -17.663 9.612 1.00 42.72 84 GLU A C 1
ATOM 674 O O . GLU A 1 84 ? 34.733 -18.250 10.542 1.00 42.72 84 GLU A O 1
ATOM 679 N N . ARG A 1 85 ? 36.532 -17.186 9.770 1.00 47.44 85 ARG A N 1
ATOM 680 C CA . ARG A 1 85 ? 37.294 -17.322 11.029 1.00 47.44 85 ARG A CA 1
ATOM 681 C C . ARG A 1 85 ? 36.895 -16.316 12.114 1.00 47.44 85 ARG A C 1
ATOM 683 O O . ARG A 1 85 ? 37.054 -16.620 13.296 1.00 47.44 85 ARG A O 1
ATOM 690 N N . LEU A 1 86 ? 36.307 -15.171 11.752 1.00 44.47 86 LEU A N 1
ATOM 691 C CA . LEU A 1 86 ? 35.779 -14.186 12.709 1.00 44.47 86 LEU A CA 1
ATOM 692 C C . LEU A 1 86 ? 34.316 -14.445 13.109 1.00 44.47 86 LEU A C 1
ATOM 694 O O . LEU A 1 86 ? 33.775 -13.730 13.950 1.00 44.47 86 LEU A O 1
ATOM 698 N N . ARG A 1 87 ? 33.698 -15.518 12.597 1.00 44.88 87 ARG A N 1
ATOM 699 C CA . ARG A 1 87 ? 32.383 -16.010 13.043 1.00 44.88 87 ARG A CA 1
ATOM 700 C C . ARG A 1 87 ? 32.364 -16.593 14.461 1.00 44.88 87 ARG A C 1
ATOM 702 O O . ARG A 1 87 ? 31.293 -16.926 14.953 1.00 44.88 87 ARG A O 1
ATOM 709 N N . ARG A 1 88 ? 33.488 -16.753 15.168 1.00 44.81 88 ARG A N 1
ATOM 710 C CA . ARG A 1 88 ? 33.493 -17.657 16.335 1.00 44.81 88 ARG A CA 1
ATOM 711 C C . ARG A 1 88 ? 33.246 -17.089 17.723 1.00 44.81 88 ARG A C 1
ATOM 713 O O . ARG A 1 88 ? 33.187 -17.922 18.623 1.00 44.81 88 ARG A O 1
ATOM 720 N N . ARG A 1 89 ? 33.079 -15.776 17.975 1.00 40.56 89 ARG A N 1
ATOM 721 C CA . ARG A 1 89 ? 33.033 -15.360 19.396 1.00 40.56 89 ARG A CA 1
ATOM 722 C C . ARG A 1 89 ? 31.926 -14.519 20.008 1.00 40.56 89 ARG A C 1
ATOM 724 O O . ARG A 1 89 ? 31.793 -14.741 21.208 1.00 40.56 89 ARG A O 1
ATOM 731 N N . ARG A 1 90 ? 31.121 -13.643 19.372 1.00 38.38 90 ARG A N 1
ATOM 732 C CA . ARG A 1 90 ? 30.122 -12.933 20.227 1.00 38.38 90 ARG A CA 1
ATOM 733 C C . ARG A 1 90 ? 28.927 -12.147 19.685 1.00 38.38 90 ARG A C 1
ATOM 735 O O . ARG A 1 90 ? 28.239 -11.588 20.530 1.00 38.38 90 ARG A O 1
ATOM 742 N N . ARG A 1 91 ? 28.596 -12.086 18.393 1.00 36.38 91 ARG A N 1
ATOM 743 C CA . ARG A 1 91 ? 27.347 -11.411 17.971 1.00 36.38 91 ARG A CA 1
ATOM 744 C C . ARG A 1 91 ? 26.689 -12.157 16.818 1.00 36.38 91 ARG A C 1
ATOM 746 O O . ARG A 1 91 ? 27.230 -12.211 15.722 1.00 36.38 91 ARG A O 1
ATOM 753 N N . ARG A 1 92 ? 25.545 -12.781 17.110 1.00 37.94 92 ARG A N 1
ATOM 754 C CA . ARG A 1 92 ? 24.625 -13.355 16.123 1.00 37.94 92 ARG A CA 1
ATOM 755 C C . ARG A 1 92 ? 24.015 -12.197 15.327 1.00 37.94 92 ARG A C 1
ATOM 757 O O . ARG A 1 92 ? 23.031 -11.617 15.758 1.00 37.94 92 ARG A O 1
ATOM 764 N N . GLN A 1 93 ? 24.633 -11.857 14.204 1.00 35.91 93 GLN A N 1
ATOM 765 C CA . GLN A 1 93 ? 24.052 -11.030 13.152 1.00 35.91 93 GLN A CA 1
ATOM 766 C C . GLN A 1 93 ? 24.252 -11.827 11.861 1.00 35.91 93 GLN A C 1
ATOM 768 O O . GLN A 1 93 ? 25.375 -11.986 11.384 1.00 35.91 93 GLN A O 1
ATOM 773 N N . VAL A 1 94 ? 23.186 -12.495 11.424 1.00 31.77 94 VAL A N 1
ATOM 774 C CA . VAL A 1 94 ? 23.157 -13.255 10.172 1.00 31.77 94 VAL A CA 1
ATOM 775 C C . VAL A 1 94 ? 22.846 -12.223 9.099 1.00 31.77 94 VAL A C 1
ATOM 777 O O . VAL A 1 94 ? 21.746 -11.698 9.070 1.00 31.77 94 VAL A O 1
ATOM 780 N N . TYR A 1 95 ? 23.851 -11.844 8.317 1.00 32.91 95 TYR A N 1
ATOM 781 C CA . TYR A 1 95 ? 23.674 -10.919 7.203 1.00 32.91 95 TYR A CA 1
ATOM 782 C C . TYR A 1 95 ? 22.941 -11.639 6.070 1.00 32.91 95 TYR A C 1
ATOM 784 O O . TYR A 1 95 ? 23.413 -12.688 5.625 1.00 32.91 95 TYR A O 1
ATOM 792 N N . ASP A 1 96 ? 21.831 -11.064 5.614 1.00 36.09 96 ASP A N 1
ATOM 793 C CA . ASP A 1 96 ? 21.137 -11.504 4.405 1.00 36.09 96 ASP A CA 1
ATOM 794 C C . ASP A 1 96 ? 21.930 -11.040 3.193 1.00 36.09 96 ASP A C 1
ATOM 796 O O . ASP A 1 96 ? 22.328 -9.880 3.072 1.00 36.09 96 ASP A O 1
ATOM 800 N N . THR A 1 97 ? 22.211 -11.982 2.310 1.00 32.84 97 THR A N 1
ATOM 801 C CA . THR A 1 97 ? 22.832 -11.737 1.020 1.00 32.84 97 THR A CA 1
ATOM 802 C C . THR A 1 97 ? 21.866 -10.924 0.160 1.00 32.84 97 THR A C 1
ATOM 804 O O . THR A 1 97 ? 20.786 -11.409 -0.171 1.00 32.84 97 THR A O 1
ATOM 807 N N . VAL A 1 98 ? 22.269 -9.717 -0.253 1.00 37.34 98 VAL A N 1
ATOM 808 C CA . VAL A 1 98 ? 21.759 -9.116 -1.493 1.00 37.34 98 VAL A CA 1
ATOM 809 C C . VAL A 1 98 ? 22.036 -10.153 -2.577 1.00 37.34 98 VAL A C 1
ATOM 811 O O . VAL A 1 98 ? 23.199 -10.445 -2.861 1.00 37.34 98 VAL A O 1
ATOM 814 N N . SER A 1 99 ? 21.000 -10.820 -3.088 1.00 37.97 99 SER A N 1
ATOM 815 C CA . SER A 1 99 ? 21.197 -11.785 -4.161 1.00 37.97 99 SER A CA 1
ATOM 816 C C . SER A 1 99 ? 21.366 -10.996 -5.448 1.00 37.97 99 SER A C 1
ATOM 818 O O . SER A 1 99 ? 20.386 -10.614 -6.086 1.00 37.97 99 SER A O 1
ATOM 820 N N . ASP A 1 100 ? 22.622 -10.760 -5.809 1.00 42.12 100 ASP A N 1
ATOM 821 C CA . ASP A 1 100 ? 23.047 -10.338 -7.140 1.00 42.12 100 ASP A CA 1
ATOM 822 C C . ASP A 1 100 ? 22.804 -11.501 -8.116 1.00 42.12 100 ASP A C 1
ATOM 824 O O . ASP A 1 100 ? 23.708 -12.217 -8.539 1.00 42.12 100 ASP A O 1
ATOM 828 N N . SER A 1 101 ? 21.529 -11.850 -8.304 1.00 38.09 101 SER A N 1
ATOM 829 C CA . SER A 1 101 ? 21.159 -13.087 -8.991 1.00 38.09 101 SER A CA 1
ATOM 830 C C . SER A 1 101 ? 21.005 -12.897 -10.492 1.00 38.09 101 SER A C 1
ATOM 832 O O . SER A 1 101 ? 20.981 -13.888 -11.217 1.00 38.09 101 SER A O 1
ATOM 834 N N . THR A 1 102 ? 20.941 -11.656 -10.978 1.00 41.75 102 THR A N 1
ATOM 835 C CA . THR A 1 102 ? 20.692 -11.377 -12.394 1.00 41.75 102 THR A CA 1
ATOM 836 C C . THR A 1 102 ? 21.202 -9.988 -12.788 1.00 41.75 102 THR A C 1
ATOM 838 O O . THR A 1 102 ? 20.400 -9.082 -12.984 1.00 41.75 102 THR A O 1
ATOM 841 N N . THR A 1 103 ? 22.522 -9.854 -12.978 1.00 44.81 103 THR A N 1
ATOM 842 C CA . THR A 1 103 ? 23.234 -8.694 -13.578 1.00 44.81 103 THR A CA 1
ATOM 843 C C . THR A 1 103 ? 23.176 -7.379 -12.782 1.00 44.81 103 THR A C 1
ATOM 845 O O . THR A 1 103 ? 22.194 -7.128 -12.100 1.00 44.81 103 THR A O 1
ATOM 848 N N . ASP A 1 104 ? 24.208 -6.532 -12.920 1.00 49.28 104 ASP A N 1
ATOM 849 C CA . ASP A 1 104 ? 24.520 -5.275 -12.189 1.00 49.28 104 ASP A CA 1
ATOM 850 C C . ASP A 1 104 ? 23.432 -4.154 -12.177 1.00 49.28 104 ASP A C 1
ATOM 852 O O . ASP A 1 104 ? 23.752 -2.972 -12.100 1.00 49.28 104 ASP A O 1
ATOM 856 N N . THR A 1 105 ? 22.140 -4.466 -12.287 1.00 48.59 105 THR A N 1
ATOM 857 C CA . THR A 1 105 ? 21.081 -3.571 -12.800 1.00 48.59 105 THR A CA 1
ATOM 858 C C . THR A 1 105 ? 19.823 -3.489 -11.924 1.00 48.59 105 THR A C 1
ATOM 860 O O . THR A 1 105 ? 19.097 -2.499 -11.982 1.00 48.59 105 THR A O 1
ATOM 863 N N . ALA A 1 106 ? 19.563 -4.486 -11.077 1.00 42.69 106 ALA A N 1
ATOM 864 C CA . ALA A 1 106 ? 18.507 -4.457 -10.068 1.00 42.69 106 ALA A CA 1
ATOM 865 C C . ALA A 1 106 ? 18.848 -5.443 -8.951 1.00 42.69 106 ALA A C 1
ATOM 867 O O . ALA A 1 106 ? 19.415 -6.506 -9.209 1.00 42.69 106 ALA A O 1
ATOM 868 N N . TYR A 1 107 ? 18.460 -5.131 -7.718 1.00 56.59 107 TYR A N 1
ATOM 869 C CA . TYR A 1 107 ? 18.535 -6.095 -6.626 1.00 56.59 107 TYR A CA 1
ATOM 870 C C . TYR A 1 107 ? 17.174 -6.276 -5.975 1.00 56.59 107 TYR A C 1
ATOM 872 O O . TYR A 1 107 ? 16.394 -5.343 -5.772 1.00 56.59 107 TYR A O 1
ATOM 880 N N . VAL A 1 108 ? 16.907 -7.531 -5.638 1.00 51.47 108 VAL A N 1
ATOM 881 C CA . VAL A 1 108 ? 15.816 -7.905 -4.751 1.00 51.47 108 VAL A CA 1
ATOM 882 C C . VAL A 1 108 ? 16.393 -7.908 -3.349 1.00 51.47 108 VAL A C 1
ATOM 884 O O . VAL A 1 108 ? 17.507 -8.392 -3.137 1.00 51.47 108 VAL A O 1
ATOM 887 N N . ILE A 1 109 ? 15.636 -7.414 -2.378 1.00 55.56 109 ILE A N 1
ATOM 888 C CA . ILE A 1 109 ? 15.938 -7.651 -0.967 1.00 55.56 109 ILE A CA 1
ATOM 889 C C . ILE A 1 109 ? 15.048 -8.818 -0.496 1.00 55.56 109 ILE A C 1
ATOM 891 O O . ILE A 1 109 ? 13.941 -8.571 -0.014 1.00 55.56 109 ILE A O 1
ATOM 895 N N . PRO A 1 110 ? 15.455 -10.100 -0.681 1.00 49.34 110 PRO A N 1
ATOM 896 C CA . PRO A 1 110 ? 14.687 -11.240 -0.197 1.00 49.34 110 PRO A CA 1
ATOM 897 C C . PRO A 1 110 ? 14.922 -11.509 1.299 1.00 49.34 110 PRO A C 1
ATOM 899 O O . PRO A 1 110 ? 16.031 -11.452 1.820 1.00 49.34 110 PRO A O 1
ATOM 902 N N . PHE A 1 111 ? 13.842 -11.905 1.969 1.00 47.91 111 PHE A N 1
ATOM 903 C CA . PHE A 1 111 ? 13.646 -11.953 3.424 1.00 47.91 111 PHE A CA 1
ATOM 904 C C . PHE A 1 111 ? 14.299 -13.100 4.226 1.00 47.91 111 PHE A C 1
ATOM 906 O O . PHE A 1 111 ? 13.802 -13.461 5.302 1.00 47.91 111 PHE A O 1
ATOM 913 N N . ARG A 1 112 ? 15.372 -13.742 3.753 1.00 36.97 112 ARG A N 1
ATOM 914 C CA . ARG A 1 112 ? 15.941 -14.900 4.475 1.00 36.97 112 ARG A CA 1
ATOM 915 C C . ARG A 1 112 ? 17.140 -14.552 5.361 1.00 36.97 112 ARG A C 1
ATOM 917 O O . ARG A 1 112 ? 18.253 -14.904 4.992 1.00 36.97 112 ARG A O 1
ATOM 924 N N . GLY A 1 113 ? 16.858 -14.089 6.589 1.00 40.38 113 GLY A N 1
ATOM 925 C CA . GLY A 1 113 ? 17.776 -14.214 7.740 1.00 40.38 113 GLY A CA 1
ATOM 926 C C . GLY A 1 113 ? 17.974 -13.001 8.670 1.00 40.38 113 GLY A C 1
ATOM 927 O O . GLY A 1 113 ? 18.343 -13.236 9.819 1.00 40.38 113 GLY A O 1
ATOM 928 N N . GLN A 1 114 ? 17.618 -11.768 8.300 1.00 37.66 114 GLN A N 1
ATOM 929 C CA . GLN A 1 114 ? 17.466 -10.605 9.190 1.00 37.66 114 GLN A CA 1
ATOM 930 C C . GLN A 1 114 ? 16.496 -9.589 8.573 1.00 37.66 114 GLN A C 1
ATOM 932 O O . GLN A 1 114 ? 16.871 -8.693 7.824 1.00 37.66 114 GLN A O 1
ATOM 937 N N . ARG A 1 115 ? 15.216 -9.738 8.928 1.00 39.62 115 ARG A N 1
ATOM 938 C CA . ARG A 1 115 ? 14.101 -8.926 8.428 1.00 39.62 115 ARG A CA 1
ATOM 939 C C . ARG A 1 115 ? 14.271 -7.433 8.790 1.00 39.62 115 ARG A C 1
ATOM 941 O O . ARG A 1 115 ? 14.360 -7.140 9.986 1.00 39.62 115 ARG A O 1
ATOM 948 N N . PRO A 1 116 ? 14.150 -6.472 7.852 1.00 45.38 116 PRO A N 1
ATOM 949 C CA . PRO A 1 116 ? 13.374 -5.266 8.151 1.00 45.38 116 PRO A CA 1
ATOM 950 C C . PRO A 1 116 ? 12.000 -5.758 8.629 1.00 45.38 116 PRO A C 1
ATOM 952 O O . PRO A 1 116 ? 11.356 -6.496 7.898 1.00 45.38 116 PRO A O 1
ATOM 955 N N . GLN A 1 117 ? 11.603 -5.521 9.882 1.00 48.38 117 GLN A N 1
ATOM 956 C CA . GLN A 1 117 ? 10.448 -6.206 10.495 1.00 48.38 117 GLN A CA 1
ATOM 957 C C . GLN A 1 117 ? 9.202 -6.162 9.585 1.00 48.38 117 GLN A C 1
ATOM 959 O O . GLN A 1 117 ? 8.618 -5.099 9.407 1.00 48.38 117 GLN A O 1
ATOM 964 N N . THR A 1 118 ? 8.809 -7.306 9.004 1.00 48.09 118 THR A N 1
ATOM 965 C CA . THR A 1 118 ? 7.572 -7.425 8.219 1.00 48.09 118 THR A CA 1
ATOM 966 C C . THR A 1 118 ? 6.394 -7.575 9.148 1.00 48.09 118 THR A C 1
ATOM 968 O O . THR A 1 118 ? 6.462 -8.311 10.137 1.00 48.09 118 THR A O 1
ATOM 971 N N . VAL A 1 119 ? 5.282 -6.937 8.801 1.00 64.19 119 VAL A N 1
ATOM 972 C CA . VAL A 1 119 ? 4.013 -7.209 9.469 1.00 64.19 119 VAL A CA 1
ATOM 973 C C . VAL A 1 119 ? 3.228 -8.190 8.612 1.00 64.19 119 VAL A C 1
ATOM 975 O O . VAL A 1 119 ? 2.572 -7.807 7.648 1.00 64.19 119 VAL A O 1
ATOM 978 N N . ASP A 1 120 ? 3.262 -9.467 9.001 1.00 64.19 120 ASP A N 1
ATOM 979 C CA . ASP A 1 120 ? 2.596 -10.555 8.269 1.00 64.19 120 ASP A CA 1
ATOM 980 C C . ASP A 1 120 ? 1.078 -10.302 8.104 1.00 64.19 120 ASP A C 1
ATOM 982 O O . ASP A 1 120 ? 0.449 -10.750 7.143 1.00 64.19 120 ASP A O 1
ATOM 986 N N . ASN A 1 121 ? 0.474 -9.536 9.021 1.00 73.31 121 ASN A N 1
ATOM 987 C CA . ASN A 1 121 ? -0.925 -9.133 8.942 1.00 73.31 121 ASN A CA 1
ATOM 988 C C . ASN A 1 121 ? -1.123 -7.859 8.099 1.00 73.31 121 ASN A C 1
ATOM 990 O O . ASN A 1 121 ? -1.099 -6.743 8.627 1.00 73.31 121 ASN A O 1
ATOM 994 N N . LYS A 1 122 ? -1.459 -8.040 6.821 1.00 85.56 122 LYS A N 1
ATOM 995 C CA . LYS A 1 122 ? -1.822 -6.971 5.873 1.00 85.56 122 LYS A CA 1
ATOM 996 C C . LYS A 1 122 ? -3.293 -6.542 5.957 1.00 85.56 122 LYS A C 1
ATOM 998 O O . LYS A 1 122 ? -3.856 -6.061 4.978 1.00 85.56 122 LYS A O 1
ATOM 1003 N N . SER A 1 123 ? -3.979 -6.761 7.084 1.00 87.00 123 SER A N 1
ATOM 1004 C CA . SER A 1 123 ? -5.368 -6.309 7.252 1.00 87.00 123 SER A CA 1
ATOM 1005 C C . SER A 1 123 ? -5.466 -4.782 7.253 1.00 87.00 123 SER A C 1
ATOM 1007 O O . SER A 1 123 ? -4.571 -4.162 7.831 1.00 87.00 123 SER A O 1
ATOM 1009 N N . PRO A 1 124 ? -6.575 -4.181 6.772 1.00 90.75 124 PRO A N 1
ATOM 1010 C CA . PRO A 1 124 ? -6.843 -2.769 6.988 1.00 90.75 124 PRO A CA 1
ATOM 1011 C C . PRO A 1 124 ? -6.728 -2.418 8.465 1.00 90.75 124 PRO A C 1
ATOM 1013 O O . PRO A 1 124 ? -7.161 -3.193 9.335 1.00 90.75 124 PRO A O 1
ATOM 1016 N N . ARG A 1 125 ? -6.149 -1.251 8.743 1.00 90.69 125 ARG A N 1
ATOM 1017 C CA . ARG A 1 125 ? -5.958 -0.771 10.113 1.00 90.69 125 ARG A CA 1
ATOM 1018 C C . ARG A 1 125 ? -6.576 0.600 10.293 1.00 90.69 125 ARG A C 1
ATOM 1020 O O . ARG A 1 125 ? -6.392 1.470 9.447 1.00 90.69 125 ARG A O 1
ATOM 1027 N N . PHE A 1 126 ? -7.265 0.771 11.411 1.00 91.81 126 PHE A N 1
ATOM 1028 C CA . PHE A 1 126 ? -7.677 2.078 11.899 1.00 91.81 126 PHE A CA 1
ATOM 1029 C C . PHE A 1 126 ? -6.745 2.475 13.038 1.00 91.81 126 PHE A C 1
ATOM 1031 O O . PHE A 1 126 ? -6.571 1.692 13.974 1.00 91.81 126 PHE A O 1
ATOM 1038 N N . ALA A 1 127 ? -6.139 3.653 12.961 1.00 91.12 127 ALA A N 1
ATOM 1039 C CA . ALA A 1 127 ? -5.283 4.183 14.010 1.00 91.12 127 ALA A CA 1
ATOM 1040 C C . ALA A 1 127 ? -6.009 5.292 14.779 1.00 91.12 127 ALA A C 1
ATOM 1042 O O . ALA A 1 127 ? -6.483 6.255 14.189 1.00 91.12 127 ALA A O 1
ATOM 1043 N N . ILE A 1 128 ? -6.065 5.183 16.103 1.00 91.50 128 ILE A N 1
ATOM 1044 C CA . ILE A 1 128 ? -6.381 6.311 16.985 1.00 91.50 128 ILE A CA 1
ATOM 1045 C C . ILE A 1 128 ? -5.047 6.841 17.493 1.00 91.50 128 ILE A C 1
ATOM 1047 O O . ILE A 1 128 ? -4.362 6.159 18.265 1.00 91.50 128 ILE A O 1
ATOM 1051 N N . TRP A 1 129 ? -4.667 8.030 17.034 1.00 92.12 129 TRP A N 1
ATOM 1052 C CA . TRP A 1 129 ? -3.336 8.587 17.262 1.00 92.12 129 TRP A CA 1
ATOM 1053 C C . TRP A 1 129 ? -3.376 9.922 17.993 1.00 92.12 129 TRP A C 1
ATOM 1055 O O . TRP A 1 129 ? -4.379 10.631 17.939 1.00 92.12 129 TRP A O 1
ATOM 1065 N N . TYR A 1 130 ? -2.291 10.260 18.689 1.00 88.38 130 TYR A N 1
ATOM 1066 C CA . TYR A 1 130 ? -2.166 11.562 19.338 1.00 88.38 130 TYR A CA 1
ATOM 1067 C C . TYR A 1 130 ? -1.928 12.649 18.280 1.00 88.38 130 TYR A C 1
ATOM 1069 O O . TYR A 1 130 ? -1.207 12.422 17.307 1.00 88.38 130 TYR A O 1
ATOM 1077 N N . GLY A 1 131 ? -2.611 13.785 18.416 1.00 86.50 131 GLY A N 1
ATOM 1078 C CA . GLY A 1 131 ? -2.734 14.792 17.361 1.00 86.50 131 GLY A CA 1
ATOM 1079 C C . GLY A 1 131 ? -1.396 15.364 16.914 1.00 86.50 131 GLY A C 1
ATOM 1080 O O . GLY A 1 131 ? -1.123 15.392 15.719 1.00 86.50 131 GLY A O 1
ATOM 1081 N N . ASP A 1 132 ? -0.553 15.714 17.881 1.00 81.69 132 ASP A N 1
ATOM 1082 C CA . ASP A 1 132 ? 0.704 16.427 17.635 1.00 81.69 132 ASP A CA 1
ATOM 1083 C C . ASP A 1 132 ? 1.908 15.496 17.405 1.00 81.69 132 ASP A C 1
ATOM 1085 O O . ASP A 1 132 ? 3.032 15.965 17.256 1.00 81.69 132 ASP A O 1
ATOM 1089 N N . GLU A 1 133 ? 1.706 14.175 17.415 1.00 84.31 133 GLU A N 1
ATOM 1090 C CA . GLU A 1 133 ? 2.788 13.205 17.229 1.00 84.31 133 GLU A CA 1
ATOM 1091 C C . GLU A 1 133 ? 2.824 12.656 15.804 1.00 84.31 133 GLU A C 1
ATOM 1093 O O . GLU A 1 133 ? 1.786 12.368 15.210 1.00 84.31 133 GLU A O 1
ATOM 1098 N N . ASP A 1 134 ? 4.019 12.411 15.272 1.00 80.38 134 ASP A N 1
ATOM 1099 C CA . ASP A 1 134 ? 4.177 11.742 13.981 1.00 80.38 134 ASP A CA 1
ATOM 1100 C C . ASP A 1 134 ? 3.497 10.366 13.992 1.00 80.38 134 ASP A C 1
ATOM 1102 O O . ASP A 1 134 ? 3.588 9.601 14.962 1.00 80.38 134 ASP A O 1
ATOM 1106 N N . LEU A 1 135 ? 2.791 10.040 12.907 1.00 78.50 135 LEU A N 1
ATOM 1107 C CA . LEU A 1 135 ? 2.168 8.728 12.769 1.00 78.50 135 LEU A CA 1
ATOM 1108 C C . LEU A 1 135 ? 3.243 7.722 12.379 1.00 78.50 135 LEU A C 1
ATOM 1110 O O . LEU A 1 135 ? 3.715 7.720 11.252 1.00 78.50 135 LEU A O 1
ATOM 1114 N N . THR A 1 136 ? 3.594 6.838 13.305 1.00 73.88 136 THR A N 1
ATOM 1115 C CA . THR A 1 136 ? 4.659 5.848 13.083 1.00 73.88 136 THR A CA 1
ATOM 1116 C C . THR A 1 136 ? 4.141 4.482 12.643 1.00 73.88 136 THR A C 1
ATOM 1118 O O . THR A 1 136 ? 4.912 3.541 12.475 1.00 73.88 136 THR A O 1
ATOM 1121 N N . VAL A 1 137 ? 2.828 4.345 12.454 1.00 74.81 137 VAL A N 1
ATOM 1122 C CA . VAL A 1 137 ? 2.191 3.091 12.049 1.00 74.81 137 VAL A CA 1
ATOM 1123 C C . VAL A 1 137 ? 1.539 3.238 10.686 1.00 74.81 137 VAL A C 1
ATOM 1125 O O . VAL A 1 137 ? 0.777 4.170 10.433 1.00 74.81 137 VAL A O 1
ATOM 1128 N N . CYS A 1 138 ? 1.771 2.258 9.821 1.00 83.75 138 CYS A N 1
ATOM 1129 C CA . CYS A 1 138 ? 1.017 2.136 8.586 1.00 83.75 138 CYS A CA 1
ATOM 1130 C C . CYS A 1 138 ? -0.428 1.751 8.910 1.00 83.75 138 CYS A C 1
ATOM 1132 O O . CYS A 1 138 ? -0.706 0.776 9.627 1.00 83.75 138 CYS A O 1
ATOM 1134 N N . CYS A 1 139 ? -1.360 2.540 8.389 1.00 88.19 139 CYS A N 1
ATOM 1135 C CA . CYS A 1 139 ? -2.785 2.331 8.573 1.00 88.19 139 CYS A CA 1
ATOM 1136 C C . CYS A 1 139 ? -3.569 2.718 7.322 1.00 88.19 139 CYS A C 1
ATOM 1138 O O . CYS A 1 139 ? -3.068 3.398 6.434 1.00 88.19 139 CYS A O 1
ATOM 1140 N N . THR A 1 140 ? -4.802 2.240 7.242 1.00 92.00 140 THR A N 1
ATOM 1141 C CA . THR A 1 140 ? -5.729 2.595 6.165 1.00 92.00 140 THR A CA 1
ATOM 1142 C C . THR A 1 140 ? -6.451 3.899 6.485 1.00 92.00 140 THR A C 1
ATOM 1144 O O . THR A 1 140 ? -6.721 4.691 5.593 1.00 92.00 140 THR A O 1
ATOM 1147 N N . ALA A 1 141 ? -6.767 4.121 7.760 1.00 91.50 141 ALA A N 1
ATOM 1148 C CA . ALA A 1 141 ? -7.403 5.337 8.241 1.00 91.50 141 ALA A CA 1
ATOM 1149 C C . ALA A 1 141 ? -6.847 5.714 9.615 1.00 91.50 141 ALA A C 1
ATOM 1151 O O . ALA A 1 141 ? -6.474 4.839 10.403 1.00 91.50 141 ALA A O 1
ATOM 1152 N N . VAL A 1 142 ? -6.828 7.013 9.905 1.00 92.00 142 VAL A N 1
ATOM 1153 C CA . VAL A 1 142 ? -6.354 7.563 11.174 1.00 92.00 142 VAL A CA 1
ATOM 1154 C C . VAL A 1 142 ? -7.338 8.600 11.704 1.00 92.00 142 VAL A C 1
ATOM 1156 O O . VAL A 1 142 ? -7.824 9.442 10.957 1.00 92.00 142 VAL A O 1
ATOM 1159 N N . TYR A 1 143 ? -7.592 8.558 13.009 1.00 93.94 143 TYR A N 1
ATOM 1160 C CA . TYR A 1 143 ? -8.248 9.626 13.752 1.00 93.94 143 TYR A CA 1
ATOM 1161 C C . TYR A 1 143 ? -7.233 10.266 14.701 1.00 93.94 143 TYR A C 1
ATOM 1163 O O . TYR A 1 143 ? -6.670 9.594 15.574 1.00 93.94 143 TYR A O 1
ATOM 1171 N N . ARG A 1 144 ? -6.999 11.570 14.537 1.00 92.69 144 ARG A N 1
ATOM 1172 C CA . ARG A 1 144 ? -6.076 12.360 15.360 1.00 92.69 144 ARG A CA 1
ATOM 1173 C C . ARG A 1 144 ? -6.818 12.947 16.560 1.00 92.69 144 ARG A C 1
ATOM 1175 O O . ARG A 1 144 ? -7.716 13.764 16.401 1.00 92.69 144 ARG A O 1
ATOM 1182 N N . CYS A 1 145 ? -6.447 12.520 17.761 1.00 90.94 145 CYS A N 1
ATOM 1183 C CA . CYS A 1 145 ? -7.017 13.002 19.017 1.00 90.94 145 CYS A CA 1
ATOM 1184 C C . CYS A 1 145 ? -6.137 14.107 19.604 1.00 90.94 145 CYS A C 1
ATOM 1186 O O . CYS A 1 145 ? -4.964 13.859 19.881 1.00 90.94 145 CYS A O 1
ATOM 1188 N N . SER A 1 146 ? -6.703 15.286 19.863 1.00 87.44 146 SER A N 1
ATOM 1189 C CA . SER A 1 146 ? -5.996 16.377 20.554 1.00 87.44 146 SER A CA 1
ATOM 1190 C C . SER A 1 146 ? -5.701 16.039 22.017 1.00 87.44 146 SER A C 1
ATOM 1192 O O . SER A 1 146 ? -4.664 16.409 22.552 1.00 87.44 146 SER A O 1
ATOM 1194 N N . ASP A 1 147 ? -6.617 15.321 22.667 1.00 85.88 147 ASP A N 1
ATOM 1195 C CA . ASP A 1 147 ? -6.531 14.938 24.072 1.00 85.88 147 ASP A CA 1
ATOM 1196 C C . ASP A 1 147 ? -7.515 13.798 24.406 1.00 85.88 147 ASP A C 1
ATOM 1198 O O . ASP A 1 147 ? -8.303 13.341 23.570 1.00 85.88 147 ASP A O 1
ATOM 1202 N N . VAL A 1 148 ? -7.480 13.339 25.661 1.00 84.62 148 VAL A N 1
ATOM 1203 C CA . VAL A 1 148 ? -8.296 12.223 26.173 1.00 84.62 148 VAL A CA 1
ATOM 1204 C C . VAL A 1 148 ? -9.807 12.482 26.077 1.00 84.62 148 VAL A C 1
ATOM 1206 O O . VAL A 1 148 ? -10.568 11.527 25.951 1.00 84.62 148 VAL A O 1
ATOM 1209 N N . SER A 1 149 ? -10.273 13.732 26.109 1.00 85.44 149 SER A N 1
ATOM 1210 C CA . SER A 1 149 ? -11.709 14.047 26.043 1.00 85.44 149 SER A CA 1
ATOM 1211 C C . SER A 1 149 ? -12.328 13.734 24.677 1.00 85.44 149 SER A C 1
ATOM 1213 O O . SER A 1 149 ? -13.516 13.425 24.602 1.00 85.44 149 SER A O 1
ATOM 1215 N N . THR A 1 150 ? -11.521 13.733 23.610 1.00 88.19 150 THR A N 1
ATOM 1216 C CA . THR A 1 150 ? -11.958 13.406 22.237 1.00 88.19 150 THR A CA 1
ATOM 1217 C C . THR A 1 150 ? -11.984 11.903 21.941 1.00 88.19 150 THR A C 1
ATOM 1219 O O . THR A 1 150 ? -12.580 11.459 20.958 1.00 88.19 150 THR A O 1
ATOM 1222 N N . LEU A 1 151 ? -11.394 11.094 22.824 1.00 85.88 151 LEU A N 1
ATOM 1223 C CA . LEU A 1 151 ? -11.253 9.650 22.667 1.00 85.88 151 LEU A CA 1
ATOM 1224 C C . LEU A 1 151 ? -12.584 8.896 22.464 1.00 85.88 151 LEU A C 1
ATOM 1226 O O . LEU A 1 151 ? -12.615 7.993 21.625 1.00 85.88 151 LEU A O 1
ATOM 1230 N N . PRO A 1 152 ? -13.701 9.234 23.146 1.00 86.19 152 PRO A N 1
ATOM 1231 C CA . PRO A 1 152 ? -14.979 8.569 22.896 1.00 86.19 152 PRO A CA 1
ATOM 1232 C C . PRO A 1 152 ? -15.473 8.740 21.455 1.00 86.19 152 PRO A C 1
ATOM 1234 O O . PRO A 1 152 ? -15.977 7.780 20.874 1.00 86.19 152 PRO A O 1
ATOM 1237 N N . ALA A 1 153 ? -15.296 9.928 20.868 1.00 89.12 153 ALA A N 1
ATOM 1238 C CA . ALA A 1 153 ? -15.664 10.189 19.478 1.00 89.12 153 ALA A CA 1
ATOM 1239 C C . ALA A 1 153 ? -14.778 9.383 18.519 1.00 89.12 153 ALA A C 1
ATOM 1241 O O . ALA A 1 153 ? -15.298 8.674 17.662 1.00 89.12 153 ALA A O 1
ATOM 1242 N N . ALA A 1 154 ? -13.460 9.382 18.747 1.00 91.19 154 ALA A N 1
ATOM 1243 C CA . ALA A 1 154 ? -12.505 8.614 17.948 1.00 91.19 154 ALA A CA 1
ATOM 1244 C C . ALA A 1 154 ? -12.817 7.108 17.921 1.00 91.19 154 ALA A C 1
ATOM 1246 O O . ALA A 1 154 ? -12.679 6.445 16.894 1.00 91.19 154 ALA A O 1
ATOM 1247 N N . VAL A 1 155 ? -13.255 6.545 19.050 1.00 88.88 155 VAL A N 1
ATOM 1248 C CA . VAL A 1 155 ? -13.638 5.129 19.115 1.00 88.88 155 VAL A CA 1
ATOM 1249 C C . VAL A 1 155 ? -14.963 4.859 18.398 1.00 88.88 155 VAL A C 1
ATOM 1251 O O . VAL A 1 155 ? -15.104 3.814 17.761 1.00 88.88 155 VAL A O 1
ATOM 1254 N N . LEU A 1 156 ? -15.942 5.762 18.494 1.00 90.00 156 LEU A N 1
ATOM 1255 C CA . LEU A 1 156 ? -17.193 5.620 17.746 1.00 90.00 156 LEU A CA 1
ATOM 1256 C C . LEU A 1 156 ? -16.936 5.655 16.238 1.00 90.00 156 LEU A C 1
ATOM 1258 O O . LEU A 1 156 ? -17.423 4.765 15.541 1.00 90.00 156 LEU A O 1
ATOM 1262 N N . GLU A 1 157 ? -16.101 6.587 15.779 1.00 92.81 157 GLU A N 1
ATOM 1263 C CA . GLU A 1 157 ? -15.630 6.671 14.394 1.00 92.81 157 GLU A CA 1
ATOM 1264 C C . GLU A 1 157 ? -14.969 5.356 13.956 1.00 92.81 157 GLU A C 1
ATOM 1266 O O . GLU A 1 157 ? -15.314 4.789 12.924 1.00 92.81 157 GLU A O 1
ATOM 1271 N N . ALA A 1 158 ? -14.068 4.810 14.778 1.00 91.69 158 ALA A N 1
ATOM 1272 C CA . ALA A 1 158 ? -13.392 3.546 14.503 1.00 91.69 158 ALA A CA 1
ATOM 1273 C C . ALA A 1 158 ? -14.401 2.388 14.319 1.00 91.69 158 ALA A C 1
ATOM 1275 O O . ALA A 1 158 ? -14.352 1.629 13.345 1.00 91.69 158 ALA A O 1
ATOM 1276 N N . ILE A 1 159 ? -15.374 2.267 15.229 1.00 90.94 159 ILE A N 1
ATOM 1277 C CA . ILE A 1 159 ? -16.428 1.244 15.148 1.00 90.94 159 ILE A CA 1
ATOM 1278 C C . ILE A 1 159 ? -17.274 1.423 13.880 1.00 90.94 159 ILE A C 1
ATOM 1280 O O . ILE A 1 159 ? -17.580 0.431 13.209 1.00 90.94 159 ILE A O 1
ATOM 1284 N N . GLU A 1 160 ? -17.657 2.656 13.553 1.00 92.12 160 GLU A N 1
ATOM 1285 C CA . GLU A 1 160 ? -18.444 2.976 12.362 1.00 92.12 160 GLU A CA 1
ATOM 1286 C C . GLU A 1 160 ? -17.672 2.675 11.077 1.00 92.12 160 GLU A C 1
ATOM 1288 O O . GLU A 1 160 ? -18.194 1.995 10.191 1.00 92.12 160 GLU A O 1
ATOM 1293 N N . TRP A 1 161 ? -16.407 3.080 11.001 1.00 92.12 161 TRP A N 1
ATOM 1294 C CA . TRP A 1 161 ? -15.507 2.777 9.894 1.00 92.12 161 TRP A CA 1
ATOM 1295 C C . TRP A 1 161 ? -15.375 1.269 9.671 1.00 92.12 161 TRP A C 1
ATOM 1297 O O . TRP A 1 161 ? -15.533 0.778 8.550 1.00 92.12 161 TRP A O 1
ATOM 1307 N N . SER A 1 162 ? -15.153 0.507 10.749 1.00 90.81 162 SER A N 1
ATOM 1308 C CA . SER A 1 162 ? -15.053 -0.950 10.657 1.00 90.81 162 SER A CA 1
ATOM 1309 C C . SER A 1 162 ? -16.359 -1.550 10.138 1.00 90.81 162 SER A C 1
ATOM 1311 O O . SER A 1 162 ? -16.356 -2.362 9.213 1.00 90.81 162 SER A O 1
ATOM 1313 N N . SER A 1 163 ? -17.492 -1.113 10.687 1.00 87.75 163 SER A N 1
ATOM 1314 C CA . SER A 1 163 ? -18.807 -1.690 10.395 1.00 87.75 163 SER A CA 1
ATOM 1315 C C . SER A 1 163 ? -19.327 -1.337 8.999 1.00 87.75 163 SER A C 1
ATOM 1317 O O . SER A 1 163 ? -19.961 -2.174 8.355 1.00 87.75 163 SER A O 1
ATOM 1319 N N . SER A 1 164 ? -19.065 -0.116 8.532 1.00 86.81 164 SER A N 1
ATOM 1320 C CA . SER A 1 164 ? -19.542 0.397 7.244 1.00 86.81 164 SER A CA 1
ATOM 1321 C C . SER A 1 164 ? -18.790 -0.224 6.070 1.00 86.81 164 SER A C 1
ATOM 1323 O O . SER A 1 164 ? -19.426 -0.722 5.142 1.00 86.81 164 SER A O 1
ATOM 1325 N N . ARG A 1 165 ? -17.451 -0.251 6.134 1.00 80.38 165 ARG A N 1
ATOM 1326 C CA . ARG A 1 165 ? -16.599 -0.698 5.023 1.00 80.38 165 ARG A CA 1
ATOM 1327 C C . ARG A 1 165 ? -16.249 -2.183 5.083 1.00 80.38 165 ARG A C 1
ATOM 1329 O O . ARG A 1 165 ? -16.169 -2.826 4.045 1.00 80.38 165 ARG A O 1
ATOM 1336 N N . TYR A 1 166 ? -16.068 -2.756 6.275 1.00 81.56 166 TYR A N 1
ATOM 1337 C CA . TYR A 1 166 ? -15.543 -4.126 6.425 1.00 81.56 166 TYR A CA 1
ATOM 1338 C C . TYR A 1 166 ? -16.486 -5.093 7.156 1.00 81.56 166 TYR A C 1
ATOM 1340 O O . TYR A 1 166 ? -16.393 -6.316 6.985 1.00 81.56 166 TYR A O 1
ATOM 1348 N N . GLY A 1 167 ? -17.430 -4.560 7.933 1.00 71.19 167 GLY A N 1
ATOM 1349 C CA . GLY A 1 167 ? -18.373 -5.325 8.744 1.00 71.19 167 GLY A CA 1
ATOM 1350 C C . GLY A 1 167 ? -19.407 -6.103 7.933 1.00 71.19 167 GLY A C 1
ATOM 1351 O O . GLY A 1 167 ? -19.890 -7.129 8.403 1.00 71.19 167 GLY A O 1
ATOM 1352 N N . ARG A 1 168 ? -19.711 -5.664 6.705 1.00 71.94 168 ARG A N 1
ATOM 1353 C CA . ARG A 1 168 ? -20.697 -6.311 5.814 1.00 71.94 168 ARG A CA 1
ATOM 1354 C C . ARG A 1 168 ? -20.096 -7.322 4.837 1.00 71.94 168 ARG A C 1
ATOM 1356 O O . ARG A 1 168 ? -20.830 -7.982 4.111 1.00 71.94 168 ARG A O 1
ATOM 1363 N N . VAL A 1 169 ? -18.774 -7.452 4.821 1.00 76.81 169 VAL A N 1
ATOM 1364 C CA . VAL A 1 169 ? -18.062 -8.336 3.897 1.00 76.81 169 VAL A CA 1
ATOM 1365 C C . VAL A 1 169 ? -18.121 -9.775 4.414 1.00 76.81 169 VAL A C 1
ATOM 1367 O O . VAL A 1 169 ? -17.413 -10.115 5.374 1.00 76.81 169 VAL A O 1
ATOM 1370 N N . LEU A 1 170 ? -18.959 -10.595 3.775 1.00 72.50 170 LEU A N 1
ATOM 1371 C CA . LEU A 1 170 ? -19.107 -12.028 4.055 1.00 72.50 170 LEU A CA 1
ATOM 1372 C C . LEU A 1 170 ? -18.036 -12.872 3.353 1.00 72.50 170 LEU A C 1
ATOM 1374 O O . LEU A 1 170 ? -17.536 -13.826 3.943 1.00 72.50 170 LEU A O 1
ATOM 1378 N N . GLU A 1 171 ? -17.653 -12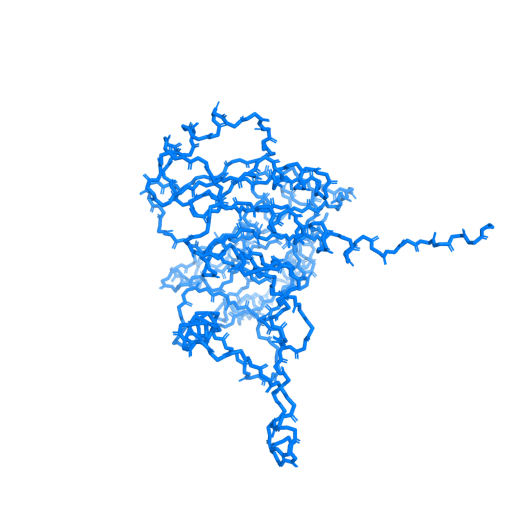.483 2.139 1.00 80.75 171 GLU A N 1
ATOM 1379 C CA . GLU A 1 171 ? -16.654 -13.172 1.322 1.00 80.75 171 GLU A CA 1
ATOM 1380 C C . GLU A 1 171 ? -15.434 -12.278 1.120 1.00 80.75 171 GLU A C 1
ATOM 1382 O O . GLU A 1 171 ? -15.562 -11.078 0.892 1.00 80.75 171 GLU A O 1
ATOM 1387 N N . THR A 1 172 ? -14.243 -12.860 1.235 1.00 83.81 172 THR A N 1
ATOM 1388 C CA . THR A 1 172 ? -12.976 -12.149 1.034 1.00 83.81 172 THR A CA 1
ATOM 1389 C C . THR A 1 172 ? -12.201 -12.762 -0.115 1.00 83.81 172 THR A C 1
ATOM 1391 O O . THR A 1 172 ? -11.891 -13.955 -0.068 1.00 83.81 172 THR A O 1
ATOM 1394 N N . THR A 1 173 ? -11.843 -11.943 -1.104 1.00 90.38 173 THR A N 1
ATOM 1395 C CA . THR A 1 173 ? -10.884 -12.312 -2.149 1.00 90.38 173 THR A CA 1
ATOM 1396 C C . THR A 1 173 ? -9.475 -12.016 -1.657 1.00 90.38 173 THR A C 1
ATOM 1398 O O . THR A 1 173 ? -9.246 -11.060 -0.919 1.00 90.38 173 THR A O 1
ATOM 1401 N N . HIS A 1 174 ? -8.522 -12.871 -2.011 1.00 92.00 174 HIS A N 1
ATOM 1402 C CA . HIS A 1 174 ? -7.125 -12.719 -1.625 1.00 92.00 174 HIS A CA 1
ATOM 1403 C C . HIS A 1 174 ? -6.302 -12.446 -2.873 1.00 92.00 174 HIS A C 1
ATOM 1405 O O . HIS A 1 174 ? -6.150 -13.338 -3.699 1.00 92.00 174 HIS A O 1
ATOM 1411 N N . GLU A 1 175 ? -5.769 -11.237 -2.974 1.00 94.44 175 GLU A N 1
ATOM 1412 C CA . GLU A 1 175 ? -5.142 -10.717 -4.182 1.00 94.44 175 GLU A CA 1
ATOM 1413 C C . GLU A 1 175 ? -3.669 -10.381 -3.939 1.00 94.44 175 GLU A C 1
ATOM 1415 O O . GLU A 1 175 ? -3.243 -10.023 -2.834 1.00 94.44 175 GLU A O 1
ATOM 1420 N N . SER A 1 176 ? -2.884 -10.539 -4.991 1.00 95.81 176 SER A N 1
ATOM 1421 C CA . SER A 1 176 ? -1.488 -10.153 -5.092 1.00 95.81 176 SER A CA 1
ATOM 1422 C C . SER A 1 176 ? -1.363 -8.779 -5.749 1.00 95.81 176 SER A C 1
ATOM 1424 O O . SER A 1 176 ? -2.068 -8.482 -6.711 1.00 95.81 176 SER A O 1
ATOM 1426 N N . VAL A 1 177 ? -0.481 -7.927 -5.223 1.00 97.38 177 VAL A N 1
ATOM 1427 C CA . VAL A 1 177 ? -0.352 -6.532 -5.674 1.00 97.38 177 VAL A CA 1
ATOM 1428 C C . VAL A 1 177 ? 1.093 -6.208 -6.041 1.00 97.38 177 VAL A C 1
ATOM 1430 O O . VAL A 1 177 ? 1.995 -6.374 -5.222 1.00 97.38 177 VAL A O 1
ATOM 1433 N N . ALA A 1 178 ? 1.316 -5.712 -7.252 1.00 97.94 178 ALA A N 1
ATOM 1434 C CA . ALA A 1 178 ? 2.546 -5.020 -7.611 1.00 97.94 178 ALA A CA 1
ATOM 1435 C C . ALA A 1 178 ? 2.301 -3.513 -7.532 1.00 97.94 178 ALA A C 1
ATOM 1437 O O . ALA A 1 178 ? 1.367 -3.009 -8.153 1.00 97.94 178 ALA A O 1
ATOM 1438 N N . VAL A 1 179 ? 3.135 -2.802 -6.781 1.00 98.06 179 VAL A N 1
ATOM 1439 C CA . VAL A 1 179 ? 3.172 -1.339 -6.756 1.00 98.06 179 VAL A CA 1
ATOM 1440 C C . VAL A 1 179 ? 4.445 -0.909 -7.463 1.00 98.06 179 VAL A C 1
ATOM 1442 O O . VAL A 1 179 ? 5.536 -1.306 -7.063 1.00 98.06 179 VAL A O 1
ATOM 1445 N N . LEU A 1 180 ? 4.298 -0.139 -8.531 1.00 98.19 180 LEU A N 1
ATOM 1446 C CA . LEU A 1 180 ? 5.392 0.382 -9.335 1.00 98.19 180 LEU A CA 1
ATOM 1447 C C . LEU A 1 180 ? 5.502 1.883 -9.086 1.00 98.19 180 LEU A C 1
ATOM 1449 O O . LEU A 1 180 ? 4.503 2.600 -9.155 1.00 98.19 180 LEU A O 1
ATOM 1453 N N . ASP A 1 181 ? 6.705 2.357 -8.798 1.00 96.44 181 ASP A N 1
ATOM 1454 C CA . ASP A 1 181 ? 7.022 3.773 -8.905 1.00 96.44 181 ASP A CA 1
ATOM 1455 C C . ASP A 1 181 ? 7.155 4.211 -10.373 1.00 96.44 181 ASP A C 1
ATOM 1457 O O . ASP A 1 181 ? 7.213 3.383 -11.286 1.00 96.44 181 ASP A O 1
ATOM 1461 N N . LEU A 1 182 ? 7.184 5.524 -10.601 1.00 95.56 182 LEU A N 1
ATOM 1462 C CA . LEU A 1 182 ? 7.355 6.109 -11.926 1.00 95.56 182 LEU A CA 1
ATOM 1463 C C . LEU A 1 182 ? 8.798 6.574 -12.155 1.00 95.56 182 LEU A C 1
ATOM 1465 O O . LEU A 1 182 ? 9.501 6.010 -12.999 1.00 95.56 182 LEU A O 1
ATOM 1469 N N . ASP A 1 183 ? 9.231 7.597 -11.423 1.00 92.31 183 ASP A N 1
ATOM 1470 C CA . ASP A 1 183 ? 10.508 8.280 -11.633 1.00 92.31 183 ASP A CA 1
ATOM 1471 C C . ASP A 1 183 ? 11.688 7.369 -11.265 1.00 92.31 183 ASP A C 1
ATOM 1473 O O . ASP A 1 183 ? 11.647 6.636 -10.285 1.00 92.31 183 ASP A O 1
ATOM 1477 N N . GLN A 1 184 ? 12.722 7.334 -12.110 1.00 89.25 184 GLN A N 1
ATOM 1478 C CA . GLN A 1 184 ? 13.868 6.412 -11.996 1.00 89.25 184 GLN A CA 1
ATOM 1479 C C . GLN A 1 184 ? 13.514 4.912 -11.881 1.00 89.25 184 GLN A C 1
ATOM 1481 O O . GLN A 1 184 ? 14.390 4.089 -11.614 1.00 89.25 184 GLN A O 1
ATOM 1486 N N . THR A 1 185 ? 12.257 4.544 -12.142 1.00 92.44 185 THR A N 1
ATOM 1487 C CA . THR A 1 185 ? 11.757 3.165 -12.061 1.00 92.44 185 THR A CA 1
ATOM 1488 C C . THR A 1 185 ? 11.190 2.692 -13.392 1.00 92.44 185 THR A C 1
ATOM 1490 O O . THR A 1 185 ? 11.560 1.624 -13.874 1.00 92.44 185 THR A O 1
ATOM 1493 N N . LEU A 1 186 ? 10.327 3.494 -14.017 1.00 95.62 186 LEU A N 1
ATOM 1494 C CA . LEU A 1 186 ? 9.802 3.270 -15.369 1.00 95.62 186 LEU A CA 1
ATOM 1495 C C . LEU A 1 186 ? 10.263 4.354 -16.352 1.00 95.62 186 LEU A C 1
ATOM 1497 O O . LEU A 1 186 ? 10.267 4.116 -17.562 1.00 95.62 186 LEU A O 1
ATOM 1501 N N . ILE A 1 187 ? 10.657 5.529 -15.850 1.00 94.12 187 ILE A N 1
ATOM 1502 C CA . ILE A 1 187 ? 11.142 6.662 -16.649 1.00 94.12 187 ILE A CA 1
ATOM 1503 C C . ILE A 1 187 ? 12.481 7.191 -16.129 1.00 94.12 187 ILE A C 1
ATOM 1505 O O . ILE A 1 187 ? 12.866 6.938 -14.989 1.00 94.12 187 ILE A O 1
ATOM 1509 N N . THR A 1 188 ? 13.213 7.912 -16.975 1.00 88.88 188 THR A N 1
ATOM 1510 C CA . THR A 1 188 ? 14.509 8.511 -16.625 1.00 88.88 188 THR A CA 1
ATOM 1511 C C . THR A 1 188 ? 14.363 9.682 -15.651 1.00 88.88 188 THR A C 1
ATOM 1513 O O . THR A 1 188 ? 13.322 10.326 -15.601 1.00 88.88 188 THR A O 1
ATOM 1516 N N . ASP A 1 189 ? 15.444 10.022 -14.938 1.00 77.19 189 ASP A N 1
ATOM 1517 C CA . ASP A 1 189 ? 15.502 11.157 -13.992 1.00 77.19 189 ASP A CA 1
ATOM 1518 C C . ASP A 1 189 ? 15.199 12.518 -14.640 1.00 77.19 189 ASP A C 1
ATOM 1520 O O . ASP A 1 189 ? 14.651 13.415 -14.011 1.00 77.19 189 ASP A O 1
ATOM 1524 N N . SER A 1 190 ? 15.513 12.671 -15.932 1.00 74.75 190 SER A N 1
ATOM 1525 C CA . SER A 1 190 ? 15.151 13.883 -16.676 1.00 74.75 190 SER A CA 1
ATOM 1526 C C . SER A 1 190 ? 13.648 14.006 -16.929 1.00 74.75 190 SER A C 1
ATOM 1528 O O . SER A 1 190 ? 13.193 15.061 -17.357 1.00 74.75 190 SER A O 1
ATOM 1530 N N . GLY A 1 191 ? 12.886 12.933 -16.690 1.00 68.38 191 GLY A N 1
ATOM 1531 C CA . GLY A 1 191 ? 11.456 12.899 -16.932 1.00 68.38 191 GLY A CA 1
ATOM 1532 C C . GLY A 1 191 ? 11.115 13.161 -18.392 1.00 68.38 191 GLY A C 1
ATOM 1533 O O . GLY A 1 191 ? 10.120 13.834 -18.637 1.00 68.38 191 GLY A O 1
ATOM 1534 N N . ASP A 1 192 ? 11.914 12.653 -19.344 1.00 77.75 192 ASP A N 1
ATOM 1535 C CA . ASP A 1 192 ? 11.673 12.809 -20.792 1.00 77.75 192 ASP A CA 1
ATOM 1536 C C . ASP A 1 192 ? 11.389 11.475 -21.510 1.00 77.75 192 ASP A C 1
ATOM 1538 O O . ASP A 1 192 ? 10.624 11.423 -22.483 1.00 77.75 192 ASP A O 1
ATOM 1542 N N . ASN A 1 193 ? 11.996 10.380 -21.038 1.00 89.81 193 ASN A N 1
ATOM 1543 C CA . ASN A 1 193 ? 11.989 9.087 -21.717 1.00 89.81 193 ASN A CA 1
ATOM 1544 C C . ASN A 1 193 ? 11.617 7.947 -20.771 1.00 89.81 193 ASN A C 1
ATOM 1546 O O . ASN A 1 193 ? 11.944 7.963 -19.585 1.00 89.81 193 ASN A O 1
ATOM 1550 N N . PHE A 1 194 ? 10.974 6.924 -21.329 1.00 94.50 194 PHE A N 1
ATOM 1551 C CA . PHE A 1 194 ? 10.845 5.634 -20.662 1.00 94.50 194 PHE A CA 1
ATOM 1552 C C . PHE A 1 194 ? 12.206 4.946 -20.584 1.00 94.50 194 PHE A C 1
ATOM 1554 O O . PHE A 1 194 ? 13.043 5.114 -21.472 1.00 94.50 194 PHE A O 1
ATOM 1561 N N . LEU A 1 195 ? 12.410 4.161 -19.531 1.00 92.00 195 LEU A N 1
ATOM 1562 C CA . LEU A 1 195 ? 13.557 3.266 -19.438 1.00 92.00 195 LEU A CA 1
ATOM 1563 C C . LEU A 1 195 ? 13.407 2.120 -20.453 1.00 92.00 195 LEU A C 1
ATOM 1565 O O . LEU A 1 195 ? 12.296 1.686 -20.779 1.00 92.00 195 LEU A O 1
ATOM 1569 N N . ASP A 1 196 ? 14.530 1.632 -20.973 1.00 89.94 196 ASP A N 1
ATOM 1570 C CA . ASP A 1 196 ? 14.548 0.551 -21.953 1.00 89.94 196 ASP A CA 1
ATOM 1571 C C . ASP A 1 196 ? 13.920 -0.706 -21.340 1.00 89.94 196 ASP A C 1
ATOM 1573 O O . ASP A 1 196 ? 14.221 -1.091 -20.210 1.00 89.94 196 ASP A O 1
ATOM 1577 N N . ASN A 1 197 ? 13.056 -1.379 -22.102 1.00 89.69 197 ASN A N 1
ATOM 1578 C CA . ASN A 1 197 ? 12.332 -2.577 -21.666 1.00 89.69 197 ASN A CA 1
ATOM 1579 C C . ASN A 1 197 ? 11.301 -2.359 -20.536 1.00 89.69 197 ASN A C 1
ATOM 1581 O O . ASN A 1 197 ? 10.867 -3.342 -19.930 1.00 89.69 197 ASN A O 1
ATOM 1585 N N . TYR A 1 198 ? 10.825 -1.130 -20.290 1.00 95.00 198 TYR A N 1
ATOM 1586 C CA . TYR A 1 198 ? 9.736 -0.885 -19.325 1.00 95.00 198 TYR A CA 1
ATOM 1587 C C . TYR A 1 198 ? 8.480 -1.734 -19.600 1.00 95.00 198 TYR A C 1
ATOM 1589 O O . TYR A 1 198 ? 7.855 -2.247 -18.673 1.00 95.00 198 TYR A O 1
ATOM 1597 N N . GLU A 1 199 ? 8.151 -1.985 -20.870 1.00 96.50 199 GLU A N 1
ATOM 1598 C CA . GLU A 1 199 ? 7.021 -2.836 -21.267 1.00 96.50 199 GLU A CA 1
ATOM 1599 C C . GLU A 1 199 ? 7.167 -4.277 -20.760 1.00 96.50 199 GLU A C 1
ATOM 1601 O O . GLU A 1 199 ? 6.176 -4.909 -20.398 1.00 96.50 199 GLU A O 1
ATOM 1606 N N . HIS A 1 200 ? 8.397 -4.800 -20.670 1.00 93.94 200 HIS A N 1
ATOM 1607 C CA . HIS A 1 200 ? 8.649 -6.124 -20.099 1.00 93.94 200 HIS A CA 1
ATOM 1608 C C . HIS A 1 200 ? 8.373 -6.158 -18.595 1.00 93.94 200 HIS A C 1
ATOM 1610 O O . HIS A 1 200 ? 7.867 -7.165 -18.095 1.00 93.94 200 HIS A O 1
ATOM 1616 N N . VAL A 1 201 ? 8.672 -5.068 -17.883 1.00 94.88 201 VAL A N 1
ATOM 1617 C CA . VAL A 1 201 ? 8.350 -4.923 -16.457 1.00 94.88 201 VAL A CA 1
ATOM 1618 C C . VAL A 1 201 ? 6.837 -4.907 -16.268 1.00 94.88 201 VAL A C 1
ATOM 1620 O O . VAL A 1 201 ? 6.312 -5.707 -15.495 1.00 94.88 201 VAL A O 1
ATOM 1623 N N . LEU A 1 202 ? 6.123 -4.086 -17.041 1.00 97.88 202 LEU A N 1
ATOM 1624 C CA . LEU A 1 202 ? 4.662 -4.001 -16.989 1.00 97.88 202 LEU A CA 1
ATOM 1625 C C . LEU A 1 202 ? 3.988 -5.335 -17.357 1.00 97.88 202 LEU A C 1
ATOM 1627 O O . LEU A 1 202 ? 3.074 -5.791 -16.666 1.00 97.88 202 LEU A O 1
ATOM 1631 N N . ALA A 1 203 ? 4.477 -6.017 -18.396 1.00 97.25 203 ALA A N 1
ATOM 1632 C CA . ALA A 1 203 ? 3.983 -7.335 -18.790 1.00 97.25 203 ALA A CA 1
ATOM 1633 C C . ALA A 1 203 ? 4.228 -8.399 -17.705 1.00 97.25 203 ALA A C 1
ATOM 1635 O O . ALA A 1 203 ? 3.351 -9.225 -17.445 1.00 97.25 203 ALA A O 1
ATOM 1636 N N . SER A 1 204 ? 5.395 -8.374 -17.050 1.00 95.19 204 SER A N 1
ATOM 1637 C CA . SER A 1 204 ? 5.696 -9.254 -15.915 1.00 95.19 204 SER A CA 1
ATOM 1638 C C . SER A 1 204 ? 4.772 -8.965 -14.729 1.00 95.19 204 SER A C 1
ATOM 1640 O O . SER A 1 204 ? 4.190 -9.892 -14.167 1.00 95.19 204 SER A O 1
ATOM 1642 N N . ALA A 1 205 ? 4.544 -7.690 -14.401 1.00 96.81 205 ALA A N 1
ATOM 1643 C CA . ALA A 1 205 ? 3.614 -7.283 -13.353 1.00 96.81 205 ALA A CA 1
ATOM 1644 C C . ALA A 1 205 ? 2.200 -7.826 -13.604 1.00 96.81 205 ALA A C 1
ATOM 1646 O O . ALA A 1 205 ? 1.647 -8.526 -12.760 1.00 96.81 205 ALA A O 1
ATOM 1647 N N . ARG A 1 206 ? 1.640 -7.592 -14.796 1.00 97.50 206 ARG A N 1
ATOM 1648 C CA . ARG A 1 206 ? 0.278 -8.038 -15.130 1.00 97.50 206 ARG A CA 1
ATOM 1649 C C . ARG A 1 206 ? 0.127 -9.557 -15.146 1.00 97.50 206 ARG A C 1
ATOM 1651 O O . ARG A 1 206 ? -0.932 -10.069 -14.807 1.00 97.50 206 ARG A O 1
ATOM 1658 N N . ARG A 1 207 ? 1.165 -10.285 -15.563 1.00 96.62 207 ARG A N 1
ATOM 1659 C CA . ARG A 1 207 ? 1.150 -11.755 -15.598 1.00 96.62 207 ARG A CA 1
ATOM 1660 C C . ARG A 1 207 ? 1.168 -12.376 -14.201 1.00 96.62 207 ARG A C 1
ATOM 1662 O O . ARG A 1 207 ? 0.600 -13.448 -14.015 1.00 96.62 207 ARG A O 1
ATOM 1669 N N . ASN A 1 208 ? 1.870 -11.746 -13.263 1.00 95.31 208 ASN A N 1
ATOM 1670 C CA . ASN A 1 208 ? 2.216 -12.351 -11.978 1.00 95.31 208 ASN A CA 1
ATOM 1671 C C . ASN A 1 208 ? 1.392 -11.843 -10.791 1.00 95.31 208 ASN A C 1
ATOM 1673 O O . ASN A 1 208 ? 1.454 -12.452 -9.723 1.00 95.31 208 ASN A O 1
ATOM 1677 N N . TYR A 1 209 ? 0.675 -10.731 -10.952 1.00 96.81 209 TYR A N 1
ATOM 1678 C CA . TYR A 1 209 ? -0.063 -10.076 -9.879 1.00 96.81 209 TYR A CA 1
ATOM 1679 C C . TYR A 1 209 ? -1.510 -9.826 -10.298 1.00 96.81 209 TYR A C 1
ATOM 1681 O O . TYR A 1 209 ? -1.781 -9.475 -11.446 1.00 96.81 209 TYR A O 1
ATOM 1689 N N . ASP A 1 210 ? -2.432 -9.973 -9.349 1.00 97.25 210 ASP A N 1
ATOM 1690 C CA . ASP A 1 210 ? -3.858 -9.718 -9.569 1.00 97.25 210 ASP A CA 1
ATOM 1691 C C . ASP A 1 210 ? -4.119 -8.223 -9.807 1.00 97.25 210 ASP A C 1
ATOM 1693 O O . ASP A 1 210 ? -4.960 -7.866 -10.629 1.00 97.25 210 ASP A O 1
ATOM 1697 N N . ARG A 1 211 ? -3.361 -7.349 -9.124 1.00 98.06 211 ARG A N 1
ATOM 1698 C CA . ARG A 1 211 ? -3.387 -5.896 -9.330 1.00 98.06 211 ARG A CA 1
ATOM 1699 C C . ARG A 1 211 ? -2.008 -5.320 -9.603 1.00 98.06 211 ARG A C 1
ATOM 1701 O O . ARG A 1 211 ? -1.033 -5.659 -8.930 1.00 98.06 211 ARG A O 1
ATOM 1708 N N . VAL A 1 212 ? -1.963 -4.368 -10.526 1.00 98.50 212 VAL A N 1
ATOM 1709 C CA . VAL A 1 212 ? -0.801 -3.539 -10.834 1.00 98.50 212 VAL A CA 1
ATOM 1710 C C . VAL A 1 212 ? -1.168 -2.081 -10.585 1.00 98.50 212 VAL A C 1
ATOM 1712 O O . VAL A 1 212 ? -2.032 -1.516 -11.255 1.00 98.50 212 VAL A O 1
ATOM 1715 N N . VAL A 1 213 ? -0.509 -1.483 -9.601 1.00 98.62 213 VAL A N 1
ATOM 1716 C CA . VAL A 1 213 ? -0.716 -0.105 -9.159 1.00 98.62 213 VAL A CA 1
ATOM 1717 C C . VAL A 1 213 ? 0.495 0.723 -9.561 1.00 98.62 213 VAL A C 1
ATOM 1719 O O . VAL A 1 213 ? 1.619 0.345 -9.240 1.00 98.62 213 VAL A O 1
ATOM 1722 N N . LEU A 1 214 ? 0.276 1.861 -10.214 1.00 98.38 214 LEU A N 1
ATOM 1723 C CA . LEU A 1 214 ? 1.298 2.899 -10.328 1.00 98.38 214 LEU A CA 1
ATOM 1724 C C . LEU A 1 214 ? 1.139 3.848 -9.141 1.00 98.38 214 LEU A C 1
ATOM 1726 O O . LEU A 1 214 ? 0.045 4.357 -8.909 1.00 98.38 214 LEU A O 1
ATOM 1730 N N . TRP A 1 215 ? 2.204 4.099 -8.389 1.00 97.56 215 TRP A N 1
ATOM 1731 C CA . TRP A 1 215 ? 2.190 5.067 -7.297 1.00 97.56 215 TRP A CA 1
ATOM 1732 C C . TRP A 1 215 ? 3.427 5.945 -7.400 1.00 97.56 215 TRP A C 1
ATOM 1734 O O . TRP A 1 215 ? 4.517 5.487 -7.087 1.00 97.56 215 TRP A O 1
ATOM 1744 N N . SER A 1 216 ? 3.255 7.196 -7.822 1.00 94.88 216 SER A N 1
ATOM 1745 C CA . SER A 1 216 ? 4.328 8.185 -7.969 1.00 94.88 216 SER A CA 1
ATOM 1746 C C . SER A 1 216 ? 4.165 9.331 -6.968 1.00 94.88 216 SER A C 1
ATOM 1748 O O . SER A 1 216 ? 3.049 9.702 -6.597 1.00 94.88 216 SER A O 1
ATOM 1750 N N . HIS A 1 217 ? 5.289 9.910 -6.540 1.00 92.31 217 HIS A N 1
ATOM 1751 C CA . HIS A 1 217 ? 5.314 11.170 -5.787 1.00 92.31 217 HIS A CA 1
ATOM 1752 C C . HIS A 1 217 ? 5.325 12.421 -6.682 1.00 92.31 217 HIS A C 1
ATOM 1754 O O . HIS A 1 217 ? 5.339 13.542 -6.165 1.00 92.31 217 HIS A O 1
ATOM 1760 N N . GLY A 1 218 ? 5.309 12.240 -8.003 1.00 91.06 218 GLY A N 1
ATOM 1761 C CA . GLY A 1 218 ? 5.096 13.306 -8.969 1.00 91.06 218 GLY A CA 1
ATOM 1762 C C . GLY A 1 218 ? 3.693 13.901 -8.863 1.00 91.06 218 GLY A C 1
ATOM 1763 O O . GLY A 1 218 ? 2.760 13.276 -8.344 1.00 91.06 218 GLY A O 1
ATOM 1764 N N . ASP A 1 219 ? 3.546 15.133 -9.343 1.00 91.19 219 ASP A N 1
ATOM 1765 C CA . ASP A 1 219 ? 2.239 15.776 -9.413 1.00 91.19 219 ASP A CA 1
ATOM 1766 C C . ASP A 1 219 ? 1.328 15.078 -10.448 1.00 91.19 219 ASP A C 1
ATOM 1768 O O . ASP A 1 219 ? 1.826 14.414 -11.363 1.00 91.19 219 ASP A O 1
ATOM 1772 N N . PRO A 1 220 ? -0.007 15.222 -10.343 1.00 94.12 220 PRO A N 1
ATOM 1773 C CA . PRO A 1 220 ? -0.935 14.496 -11.208 1.00 94.12 220 PRO A CA 1
ATOM 1774 C C . PRO A 1 220 ? -0.705 14.723 -12.708 1.00 94.12 220 PRO A C 1
ATOM 1776 O O . PRO A 1 220 ? -0.836 13.788 -13.490 1.00 94.12 220 PRO A O 1
ATOM 1779 N N . LEU A 1 221 ? -0.311 15.935 -13.123 1.00 93.44 221 LEU A N 1
ATOM 1780 C CA . LEU A 1 221 ? -0.109 16.243 -14.541 1.00 93.44 221 LEU A CA 1
ATOM 1781 C C . LEU A 1 221 ? 1.121 15.518 -15.100 1.00 93.44 221 LEU A C 1
ATOM 1783 O O . LEU A 1 221 ? 1.080 15.020 -16.229 1.00 93.44 221 LEU A O 1
ATOM 1787 N N . HIS A 1 222 ? 2.200 15.445 -14.316 1.00 92.56 222 HIS A N 1
ATOM 1788 C CA . HIS A 1 222 ? 3.387 14.656 -14.658 1.00 92.56 222 HIS A CA 1
ATOM 1789 C C . HIS A 1 222 ? 3.031 13.178 -14.837 1.00 92.56 222 HIS A C 1
ATOM 1791 O O . HIS A 1 222 ? 3.322 12.589 -15.878 1.00 92.56 222 HIS A O 1
ATOM 1797 N N . VAL A 1 223 ? 2.316 12.599 -13.869 1.00 95.06 223 VAL A N 1
ATOM 1798 C CA . VAL A 1 223 ? 1.920 11.184 -13.906 1.00 95.06 223 VAL A CA 1
ATOM 1799 C C . VAL A 1 223 ? 1.005 10.891 -15.101 1.00 95.06 223 VAL A C 1
ATOM 1801 O O . VAL A 1 223 ? 1.288 9.972 -15.872 1.00 95.06 223 VAL A O 1
ATOM 1804 N N . ASP A 1 224 ? -0.032 11.703 -15.322 1.00 95.56 224 ASP A N 1
ATOM 1805 C CA . ASP A 1 224 ? -0.986 11.537 -16.429 1.00 95.56 224 ASP A CA 1
ATOM 1806 C C . ASP A 1 224 ? -0.306 11.615 -17.806 1.00 95.56 224 ASP A C 1
ATOM 1808 O O . ASP A 1 224 ? -0.636 10.859 -18.730 1.00 95.56 224 ASP A O 1
ATOM 1812 N N . THR A 1 225 ? 0.685 12.500 -17.947 1.00 94.88 225 THR A N 1
ATOM 1813 C CA . THR A 1 225 ? 1.472 12.641 -19.181 1.00 94.88 225 THR A CA 1
ATOM 1814 C C . THR A 1 225 ? 2.175 11.334 -19.543 1.00 94.88 225 THR A C 1
ATOM 1816 O O . THR A 1 225 ? 2.217 10.960 -20.715 1.00 94.88 225 THR A O 1
ATOM 1819 N N . TYR A 1 226 ? 2.704 10.616 -18.554 1.00 95.81 226 TYR A N 1
ATOM 1820 C CA . TYR A 1 226 ? 3.396 9.352 -18.774 1.00 95.81 226 TYR A CA 1
ATOM 1821 C C . TYR A 1 226 ? 2.447 8.176 -18.936 1.00 95.81 226 TYR A C 1
ATOM 1823 O O . TYR A 1 226 ? 2.599 7.404 -19.881 1.00 95.81 226 TYR A O 1
ATOM 1831 N N . VAL A 1 227 ? 1.437 8.071 -18.074 1.00 96.31 227 VAL A N 1
ATOM 1832 C CA . VAL A 1 227 ? 0.447 6.989 -18.133 1.00 96.31 227 VAL A CA 1
ATOM 1833 C C . VAL A 1 227 ? -0.274 6.978 -19.479 1.00 96.31 227 VAL A C 1
ATOM 1835 O O . VAL A 1 227 ? -0.390 5.923 -20.091 1.00 96.31 227 VAL A O 1
ATOM 1838 N N . SER A 1 228 ? -0.674 8.142 -20.002 1.00 96.06 228 SER A N 1
ATOM 1839 C CA . SER A 1 228 ? -1.357 8.236 -21.305 1.00 96.06 228 SER A CA 1
ATOM 1840 C C . SER A 1 228 ? -0.502 7.799 -22.503 1.00 96.06 228 SER A C 1
ATOM 1842 O O . SER A 1 228 ? -1.044 7.475 -23.561 1.00 96.06 228 SER A O 1
ATOM 1844 N N . ARG A 1 229 ? 0.828 7.779 -22.353 1.00 95.44 229 ARG A N 1
ATOM 1845 C CA . ARG A 1 229 ? 1.784 7.309 -23.369 1.00 95.44 229 ARG A CA 1
ATOM 1846 C C . ARG A 1 229 ? 2.099 5.817 -23.235 1.00 95.44 229 ARG A C 1
ATOM 1848 O O . ARG A 1 229 ? 2.594 5.229 -24.195 1.00 95.44 229 ARG A O 1
ATOM 1855 N N . MET A 1 230 ? 1.841 5.208 -22.077 1.00 95.56 230 MET A N 1
ATOM 1856 C CA . MET A 1 230 ? 2.038 3.775 -21.865 1.00 95.56 230 MET A CA 1
ATOM 1857 C C . MET A 1 230 ? 0.883 2.997 -22.504 1.00 95.56 230 MET A C 1
ATOM 1859 O O . MET A 1 230 ? -0.287 3.266 -22.246 1.00 95.56 230 MET A O 1
ATOM 1863 N N . SER A 1 231 ? 1.193 1.969 -23.295 1.00 94.38 231 SER A N 1
ATOM 1864 C CA . SER A 1 231 ? 0.180 1.021 -23.792 1.00 94.38 231 SER A CA 1
ATOM 1865 C C . SER A 1 231 ? -0.146 -0.039 -22.729 1.00 94.38 231 SER A C 1
ATOM 1867 O O . SER A 1 231 ? -0.009 -1.238 -22.969 1.00 94.38 231 SER A O 1
ATOM 1869 N N . PHE A 1 232 ? -0.517 0.406 -21.525 1.00 97.50 232 PHE A N 1
ATOM 1870 C CA . PHE A 1 232 ? -0.765 -0.446 -20.363 1.00 97.50 232 PHE A CA 1
ATOM 1871 C C . PHE A 1 232 ? -1.865 0.134 -19.471 1.00 97.50 232 PHE A C 1
ATOM 1873 O O . PHE A 1 232 ? -1.872 1.326 -19.178 1.00 97.50 232 PHE A O 1
ATOM 1880 N N . GLU A 1 233 ? -2.774 -0.721 -19.007 1.00 97.50 233 GLU A N 1
ATOM 1881 C CA . GLU A 1 233 ? -3.845 -0.343 -18.086 1.00 97.50 233 GLU A CA 1
ATOM 1882 C C . GLU A 1 233 ? -3.463 -0.737 -16.655 1.00 97.50 233 GLU A C 1
ATOM 1884 O O . GLU A 1 233 ? -3.291 -1.921 -16.344 1.00 97.50 233 GLU A O 1
ATOM 1889 N N . PHE A 1 234 ? -3.311 0.262 -15.787 1.00 98.38 234 PHE A N 1
ATOM 1890 C CA . PHE A 1 234 ? -3.116 0.070 -14.351 1.00 98.38 234 PHE A CA 1
ATOM 1891 C C . PHE A 1 234 ? -4.467 -0.094 -13.652 1.00 98.38 234 PHE A C 1
ATOM 1893 O O . PHE A 1 234 ? -5.428 0.588 -13.992 1.00 98.38 234 PHE A O 1
ATOM 1900 N N . ASP A 1 235 ? -4.525 -0.941 -12.623 1.00 98.31 235 ASP A N 1
ATOM 1901 C CA . ASP A 1 235 ? -5.732 -1.090 -11.794 1.00 98.31 235 ASP A CA 1
ATOM 1902 C C . ASP A 1 235 ? -5.975 0.142 -10.913 1.00 98.31 235 ASP A C 1
ATOM 1904 O O . ASP A 1 235 ? -7.094 0.395 -10.469 1.00 98.31 235 ASP A O 1
ATOM 1908 N N . LEU A 1 236 ? -4.906 0.885 -10.619 1.00 98.19 236 LEU A N 1
ATOM 1909 C CA . LEU A 1 236 ? -4.936 2.122 -9.855 1.00 98.19 236 LEU A CA 1
ATOM 1910 C C . LEU A 1 236 ? -3.701 2.963 -10.191 1.00 98.19 236 LEU A C 1
ATOM 1912 O O . LEU A 1 236 ? -2.590 2.438 -10.266 1.00 98.19 236 LEU A O 1
ATOM 1916 N N . VAL A 1 237 ? -3.901 4.270 -10.341 1.00 97.62 237 VAL A N 1
ATOM 1917 C CA . VAL A 1 237 ? -2.831 5.262 -10.479 1.00 97.62 237 VAL A CA 1
ATOM 1918 C C . VAL A 1 237 ? -2.943 6.239 -9.317 1.00 97.62 237 VAL A C 1
ATOM 1920 O O . VAL A 1 237 ? -3.986 6.860 -9.123 1.00 97.62 237 VAL A O 1
ATOM 1923 N N . LEU A 1 238 ? -1.876 6.350 -8.531 1.00 95.94 238 LEU A N 1
ATOM 1924 C CA . LEU A 1 238 ? -1.745 7.285 -7.422 1.00 95.94 238 LEU A CA 1
ATOM 1925 C C . LEU A 1 238 ? -0.624 8.276 -7.732 1.00 95.94 238 LEU A C 1
ATOM 1927 O O . LEU A 1 238 ? 0.486 7.887 -8.095 1.00 95.94 238 LEU A O 1
ATOM 1931 N N . SER A 1 239 ? -0.921 9.554 -7.550 1.00 94.50 239 SER A N 1
ATOM 1932 C CA . SER A 1 239 ? 0.021 10.668 -7.639 1.00 94.50 239 SER A CA 1
ATOM 1933 C C . SER A 1 239 ? 0.034 11.427 -6.314 1.00 94.50 239 SER A C 1
ATOM 1935 O O . SER A 1 239 ? -0.889 11.292 -5.505 1.00 94.50 239 SER A O 1
ATOM 1937 N N . ARG A 1 240 ? 1.039 12.271 -6.098 1.00 88.31 240 ARG A N 1
ATOM 1938 C CA . ARG A 1 240 ? 1.091 13.133 -4.915 1.00 88.31 240 ARG A CA 1
ATOM 1939 C C . ARG A 1 240 ? -0.002 14.201 -4.971 1.00 88.31 240 ARG A C 1
ATOM 1941 O O . ARG A 1 240 ? -0.128 14.907 -5.972 1.00 88.31 240 ARG A O 1
ATOM 1948 N N . ASP A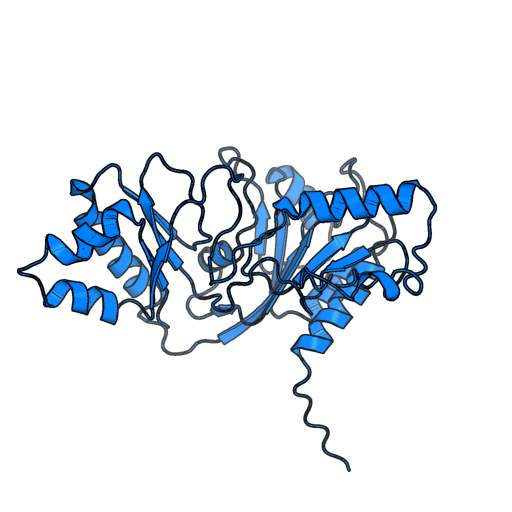 1 241 ? -0.758 14.363 -3.885 1.00 79.25 241 ASP A N 1
ATOM 1949 C CA . ASP A 1 241 ? -1.601 15.548 -3.720 1.00 79.25 241 ASP A CA 1
ATOM 1950 C C . ASP A 1 241 ? -0.716 16.759 -3.386 1.00 79.25 241 ASP A C 1
ATOM 1952 O O . ASP A 1 241 ? 0.280 16.652 -2.669 1.00 79.25 241 ASP A O 1
ATOM 1956 N N . LYS A 1 242 ? -1.068 17.941 -3.896 1.00 67.50 242 LYS A N 1
ATOM 1957 C CA . LYS A 1 242 ? -0.252 19.164 -3.786 1.00 67.50 242 LYS A CA 1
ATOM 1958 C C . LYS A 1 242 ? 0.016 19.590 -2.340 1.00 67.50 242 LYS A C 1
ATOM 1960 O O . LYS A 1 242 ? 0.951 20.351 -2.104 1.00 67.50 242 LYS A O 1
ATOM 1965 N N . ASN A 1 243 ? -0.803 19.119 -1.403 1.00 67.69 243 ASN A N 1
ATOM 1966 C CA . ASN A 1 243 ? -0.727 19.458 0.015 1.00 67.69 243 ASN A CA 1
ATOM 1967 C C . ASN A 1 243 ? -0.054 18.377 0.871 1.00 67.69 243 ASN A C 1
ATOM 1969 O O . ASN A 1 243 ? 0.190 18.625 2.049 1.00 67.69 243 ASN A O 1
ATOM 1973 N N . ASP A 1 244 ? 0.255 17.211 0.302 1.00 67.50 244 ASP A N 1
ATOM 1974 C CA . ASP A 1 244 ? 0.845 16.108 1.053 1.00 67.50 244 ASP A CA 1
ATOM 1975 C C . ASP A 1 244 ? 2.372 16.209 1.036 1.00 67.50 244 ASP A C 1
ATOM 1977 O O . ASP A 1 244 ? 3.001 16.425 -0.006 1.00 67.50 244 ASP A O 1
ATOM 1981 N N . GLU A 1 245 ? 2.999 16.056 2.200 1.00 62.41 245 GLU A N 1
ATOM 1982 C CA . GLU A 1 245 ? 4.435 15.794 2.272 1.00 62.41 245 GLU A CA 1
ATOM 1983 C C . GLU A 1 245 ? 4.730 14.398 1.701 1.00 62.41 245 GLU A C 1
ATOM 1985 O O . GLU A 1 245 ? 3.894 13.499 1.840 1.00 62.41 245 GLU A O 1
ATOM 1990 N N . PRO A 1 246 ? 5.889 14.186 1.047 1.00 59.88 246 PRO A N 1
ATOM 1991 C CA . PRO A 1 246 ? 6.268 12.856 0.592 1.00 59.88 246 PRO A CA 1
ATOM 1992 C C . PRO A 1 246 ? 6.332 11.925 1.804 1.00 59.88 246 PRO A C 1
ATOM 1994 O O . PRO A 1 246 ? 7.085 12.180 2.744 1.00 59.88 246 PRO A O 1
ATOM 1997 N N . ASN A 1 247 ? 5.527 10.871 1.787 1.00 69.31 247 ASN A N 1
ATOM 1998 C CA . ASN A 1 247 ? 5.490 9.851 2.823 1.00 69.31 247 ASN A CA 1
ATOM 1999 C C . ASN A 1 247 ? 5.892 8.500 2.229 1.00 69.31 247 ASN A C 1
ATOM 2001 O O . ASN A 1 247 ? 5.996 8.339 1.013 1.00 69.31 247 ASN A O 1
ATOM 2005 N N . CYS A 1 248 ? 6.146 7.506 3.078 1.00 81.62 248 CYS A N 1
ATOM 2006 C CA . CYS A 1 248 ? 6.258 6.144 2.580 1.00 81.62 248 CYS A CA 1
ATOM 2007 C C . CYS A 1 248 ? 4.966 5.726 1.851 1.00 81.62 248 CYS A C 1
ATOM 2009 O O . CYS A 1 248 ? 3.852 6.075 2.255 1.00 81.62 248 CYS A O 1
ATOM 2011 N N . LYS A 1 249 ? 5.105 4.915 0.797 1.00 90.00 249 LYS A N 1
ATOM 2012 C CA . LYS A 1 249 ? 4.005 4.330 0.017 1.00 90.00 249 LYS A CA 1
ATOM 2013 C C . LYS A 1 249 ? 3.331 3.212 0.802 1.00 90.00 249 LYS A C 1
ATOM 2015 O O . LYS A 1 249 ? 3.421 2.034 0.460 1.00 90.00 249 LYS A O 1
ATOM 2020 N N . ASN A 1 250 ? 2.669 3.591 1.890 1.00 90.75 250 ASN A N 1
ATOM 2021 C CA . ASN A 1 250 ? 1.965 2.715 2.817 1.00 90.75 250 ASN A CA 1
ATOM 2022 C C . ASN A 1 250 ? 0.990 1.788 2.073 1.00 90.75 250 ASN A C 1
ATOM 2024 O O . ASN A 1 250 ? -0.090 2.211 1.654 1.00 90.75 250 ASN A O 1
ATOM 2028 N N . LEU A 1 251 ? 1.335 0.500 1.979 1.00 92.25 251 LEU A N 1
ATOM 2029 C CA . LEU A 1 251 ? 0.537 -0.507 1.270 1.00 92.25 251 LEU A CA 1
ATOM 2030 C C . LEU A 1 251 ? -0.925 -0.549 1.744 1.00 92.25 251 LEU A C 1
ATOM 2032 O O . LEU A 1 251 ? -1.836 -0.825 0.965 1.00 92.25 251 LEU A O 1
ATOM 2036 N N . LEU A 1 252 ? -1.180 -0.270 3.025 1.00 92.50 252 LEU A N 1
ATOM 2037 C CA . LEU A 1 252 ? -2.531 -0.325 3.584 1.00 92.50 252 LEU A CA 1
ATOM 2038 C C . LEU A 1 252 ? -3.427 0.832 3.155 1.00 92.50 252 LEU A C 1
ATOM 2040 O O . LEU A 1 252 ? -4.645 0.738 3.338 1.00 92.50 252 LEU A O 1
ATOM 2044 N N . HIS A 1 253 ? -2.852 1.894 2.593 1.00 92.00 253 HIS A N 1
ATOM 2045 C CA . HIS A 1 253 ? -3.611 2.982 1.987 1.00 92.00 253 HIS A CA 1
ATOM 2046 C C . HIS A 1 253 ? -4.404 2.505 0.768 1.00 92.00 253 HIS A C 1
ATOM 2048 O O . HIS A 1 253 ? -5.491 3.012 0.503 1.00 92.00 253 HIS A O 1
ATOM 2054 N N . LEU A 1 254 ? -3.933 1.458 0.078 1.00 94.88 254 LEU A N 1
ATOM 2055 C CA . LEU A 1 254 ? -4.611 0.903 -1.097 1.00 94.88 254 LEU A CA 1
ATOM 2056 C C . LEU A 1 254 ? -6.029 0.394 -0.791 1.00 94.88 254 LEU A C 1
ATOM 2058 O O . LEU A 1 254 ? -6.904 0.435 -1.653 1.00 94.88 254 LEU A O 1
ATOM 2062 N N . TYR A 1 255 ? -6.316 0.006 0.457 1.00 93.88 255 TYR A N 1
ATOM 2063 C CA . TYR A 1 255 ? -7.667 -0.387 0.874 1.00 93.88 255 TYR A CA 1
ATOM 2064 C C . TYR A 1 255 ? -8.705 0.742 0.799 1.00 93.88 255 TYR A C 1
ATOM 2066 O O . TYR A 1 255 ? -9.905 0.455 0.826 1.00 93.88 255 TYR A O 1
ATOM 2074 N N . ASN A 1 256 ? -8.278 2.005 0.698 1.00 92.38 256 ASN A N 1
ATOM 2075 C CA . ASN A 1 256 ? -9.176 3.135 0.451 1.00 92.38 256 ASN A CA 1
ATOM 2076 C C . ASN A 1 256 ? -9.695 3.166 -0.994 1.00 92.38 256 ASN A C 1
ATOM 2078 O O . ASN A 1 256 ? -10.788 3.684 -1.229 1.00 92.38 256 ASN A O 1
ATOM 2082 N N . TYR A 1 257 ? -8.975 2.532 -1.920 1.00 94.69 257 TYR A N 1
ATOM 2083 C CA . TYR A 1 257 ? -9.289 2.501 -3.348 1.00 94.69 257 TYR A CA 1
ATOM 2084 C C . TYR A 1 257 ? -9.850 1.154 -3.802 1.00 94.69 257 TYR A C 1
ATOM 2086 O O . TYR A 1 257 ? -10.703 1.109 -4.681 1.00 94.69 257 TYR A O 1
ATOM 2094 N N . PHE A 1 258 ? -9.410 0.055 -3.187 1.00 93.00 258 PHE A N 1
ATOM 2095 C CA . PHE A 1 258 ? -9.921 -1.272 -3.517 1.00 93.00 258 PHE A CA 1
ATOM 2096 C C . PHE A 1 258 ? -11.344 -1.496 -3.007 1.00 93.00 258 PHE A C 1
ATOM 2098 O O . PHE A 1 258 ? -11.783 -0.913 -2.006 1.00 93.00 258 PHE A O 1
ATOM 2105 N N . GLU A 1 259 ? -12.049 -2.390 -3.700 1.00 90.50 259 GLU A N 1
ATOM 2106 C CA . GLU A 1 259 ? -13.394 -2.811 -3.337 1.00 90.50 259 GLU A CA 1
ATOM 2107 C C . GLU A 1 259 ? -13.428 -3.436 -1.930 1.00 90.50 259 GLU A C 1
ATOM 2109 O O . GLU A 1 259 ? -12.484 -4.124 -1.511 1.00 90.50 259 GLU A O 1
ATOM 2114 N N . PRO A 1 260 ? -14.522 -3.237 -1.172 1.00 87.06 260 PRO A N 1
ATOM 2115 C CA . PRO A 1 260 ? -14.719 -3.920 0.097 1.00 87.06 260 PRO A CA 1
ATOM 2116 C C . PRO A 1 260 ? -14.595 -5.442 -0.044 1.00 87.06 260 PRO A C 1
ATOM 2118 O O . PRO A 1 260 ? -15.339 -6.072 -0.784 1.00 87.06 260 PRO A O 1
ATOM 2121 N N . GLY A 1 261 ? -13.691 -6.040 0.731 1.00 86.56 261 GLY A N 1
ATOM 2122 C CA . GLY A 1 261 ? -13.499 -7.493 0.792 1.00 86.56 261 GLY A CA 1
ATOM 2123 C C . GLY A 1 261 ? -12.284 -8.032 0.058 1.00 86.56 261 GLY A C 1
ATOM 2124 O O . GLY A 1 261 ? -11.918 -9.184 0.289 1.00 86.56 261 GLY A O 1
ATOM 2125 N N . VAL A 1 262 ? -11.578 -7.185 -0.686 1.00 91.06 262 VAL A N 1
ATOM 2126 C CA . VAL A 1 262 ? -10.212 -7.491 -1.109 1.00 91.06 262 VAL A CA 1
ATOM 2127 C C . VAL A 1 262 ? -9.315 -7.639 0.126 1.00 91.06 262 VAL A C 1
ATOM 2129 O O . VAL A 1 262 ? -9.411 -6.876 1.093 1.00 91.06 262 VAL A O 1
ATOM 2132 N N . ARG A 1 263 ? -8.430 -8.637 0.105 1.00 90.94 263 ARG A N 1
ATOM 2133 C CA . ARG A 1 263 ? -7.334 -8.858 1.054 1.00 90.94 263 ARG A CA 1
ATOM 2134 C C . ARG A 1 263 ? -6.033 -8.956 0.286 1.00 90.94 263 ARG A C 1
ATOM 2136 O O . ARG A 1 263 ? -5.872 -9.840 -0.546 1.00 90.94 263 ARG A O 1
ATOM 2143 N N . ILE A 1 264 ? -5.064 -8.128 0.646 1.00 93.00 264 ILE A N 1
ATOM 2144 C CA . ILE A 1 264 ? -3.722 -8.236 0.083 1.00 93.00 264 ILE A CA 1
ATOM 2145 C C . ILE A 1 264 ? -3.046 -9.458 0.711 1.00 93.00 264 ILE A C 1
ATOM 2147 O O . ILE A 1 264 ? -2.781 -9.489 1.914 1.00 93.00 264 ILE A O 1
ATOM 2151 N N . LYS A 1 265 ? -2.822 -10.498 -0.092 1.00 90.88 265 LYS A N 1
ATOM 2152 C CA . LYS A 1 265 ? -2.127 -11.723 0.320 1.00 90.88 265 LYS A CA 1
ATOM 2153 C C . LYS A 1 265 ? -0.621 -11.517 0.258 1.00 90.88 265 LYS A C 1
ATOM 2155 O O . LYS A 1 265 ? 0.089 -11.808 1.222 1.00 90.88 265 LYS A O 1
ATOM 2160 N N . TYR A 1 266 ? -0.167 -11.006 -0.876 1.00 90.44 266 TYR A N 1
ATOM 2161 C CA . TYR A 1 266 ? 1.233 -10.799 -1.191 1.00 90.44 266 TYR A CA 1
ATOM 2162 C C . TYR A 1 266 ? 1.397 -9.472 -1.939 1.00 90.44 266 TYR A C 1
ATOM 2164 O O . TYR A 1 266 ? 0.548 -9.138 -2.766 1.00 90.44 266 TYR A O 1
ATOM 2172 N N . ALA A 1 267 ? 2.445 -8.711 -1.640 1.00 93.62 267 ALA A N 1
ATOM 2173 C CA . ALA A 1 267 ? 2.709 -7.440 -2.291 1.00 93.62 267 ALA A CA 1
ATOM 2174 C C . ALA A 1 267 ? 4.195 -7.179 -2.530 1.00 93.62 267 ALA A C 1
ATOM 2176 O O . ALA A 1 267 ? 5.026 -7.417 -1.651 1.00 93.62 267 ALA A O 1
ATOM 2177 N N . THR A 1 268 ? 4.490 -6.591 -3.686 1.00 93.75 268 THR A N 1
ATOM 2178 C CA . THR A 1 268 ? 5.832 -6.145 -4.069 1.00 93.75 268 THR A CA 1
ATOM 2179 C C . THR A 1 268 ? 5.820 -4.676 -4.420 1.00 93.75 268 THR A C 1
ATOM 2181 O O . THR A 1 268 ? 4.988 -4.242 -5.213 1.00 93.75 268 THR A O 1
ATOM 2184 N N . LEU A 1 269 ? 6.767 -3.938 -3.851 1.00 93.94 269 LEU A N 1
ATOM 2185 C CA . LEU A 1 269 ? 7.090 -2.584 -4.272 1.00 93.94 269 LEU A CA 1
ATOM 2186 C C . LEU A 1 269 ? 8.282 -2.635 -5.233 1.00 93.94 269 LEU A C 1
ATOM 2188 O O . LEU A 1 269 ? 9.286 -3.284 -4.938 1.00 93.94 269 LEU A O 1
ATOM 2192 N N . VAL A 1 270 ? 8.173 -1.955 -6.368 1.00 94.19 270 VAL A N 1
ATOM 2193 C CA . VAL A 1 270 ? 9.288 -1.657 -7.266 1.00 94.19 270 VAL A CA 1
ATOM 2194 C C . VAL A 1 270 ? 9.505 -0.154 -7.224 1.00 94.19 270 VAL A C 1
ATOM 2196 O O . VAL A 1 270 ? 8.627 0.593 -7.647 1.00 94.19 270 VAL A O 1
ATOM 2199 N N . ASP A 1 271 ? 10.623 0.279 -6.654 1.00 92.19 271 ASP A N 1
ATOM 2200 C CA . ASP A 1 271 ? 10.857 1.689 -6.335 1.00 92.19 271 ASP A CA 1
ATOM 2201 C C . ASP A 1 271 ? 12.359 1.959 -6.216 1.00 92.19 271 ASP A C 1
ATOM 2203 O O . ASP A 1 271 ? 13.083 1.167 -5.603 1.00 92.19 271 ASP A O 1
ATOM 2207 N N . ASP A 1 272 ? 12.834 3.056 -6.807 1.00 85.06 272 ASP A N 1
ATOM 2208 C CA . ASP A 1 272 ? 14.243 3.467 -6.772 1.00 85.06 272 ASP A CA 1
ATOM 2209 C C . ASP A 1 272 ? 14.674 4.006 -5.395 1.00 85.06 272 ASP A C 1
ATOM 2211 O O . ASP A 1 272 ? 15.871 4.080 -5.096 1.00 85.06 272 ASP A O 1
ATOM 2215 N N . THR A 1 273 ? 13.702 4.376 -4.558 1.00 82.12 273 THR A N 1
ATOM 2216 C CA . THR A 1 273 ? 13.879 5.102 -3.307 1.00 82.12 273 THR A CA 1
ATOM 2217 C C . THR A 1 273 ? 13.383 4.253 -2.131 1.00 82.12 273 THR A C 1
ATOM 2219 O O . THR A 1 273 ? 12.211 4.295 -1.757 1.00 82.12 273 THR A O 1
ATOM 2222 N N . PRO A 1 274 ? 14.264 3.500 -1.443 1.00 78.00 274 PRO A N 1
ATOM 2223 C CA . PRO A 1 274 ? 13.824 2.547 -0.418 1.00 78.00 274 PRO A CA 1
ATOM 2224 C C . PRO A 1 274 ? 13.163 3.139 0.828 1.00 78.00 274 PRO A C 1
ATOM 2226 O O . PRO A 1 274 ? 12.559 2.388 1.588 1.00 78.00 274 PRO A O 1
ATOM 2229 N N . SER A 1 275 ? 13.228 4.456 1.054 1.00 78.56 275 SER A N 1
ATOM 2230 C CA . SER A 1 275 ? 12.408 5.113 2.085 1.00 78.56 275 SER A CA 1
ATOM 2231 C C . SER A 1 275 ? 10.915 5.132 1.743 1.00 78.56 275 SER A C 1
ATOM 2233 O O . SER A 1 275 ? 10.095 5.281 2.641 1.00 78.56 275 SER A O 1
ATOM 2235 N N . ASN A 1 276 ? 10.539 4.917 0.479 1.00 83.62 276 ASN A N 1
ATOM 2236 C CA . ASN A 1 276 ? 9.141 4.783 0.071 1.00 83.62 276 ASN A CA 1
ATOM 2237 C C . ASN A 1 276 ? 8.522 3.451 0.527 1.00 83.62 276 ASN A C 1
ATOM 2239 O O . ASN A 1 276 ? 7.309 3.277 0.458 1.00 83.62 276 ASN A O 1
ATOM 2243 N N . TRP A 1 277 ? 9.325 2.495 0.989 1.00 85.12 277 TRP A N 1
ATOM 2244 C CA . TRP A 1 277 ? 8.851 1.174 1.380 1.00 85.12 277 TRP A CA 1
ATOM 2245 C C . TRP A 1 277 ? 8.147 1.171 2.741 1.00 85.12 277 TRP A C 1
ATOM 2247 O O . TRP A 1 277 ? 8.574 1.833 3.685 1.00 85.12 277 TRP A O 1
ATOM 2257 N N . SER A 1 278 ? 7.103 0.345 2.864 1.00 82.38 278 SER A N 1
ATOM 2258 C CA . SER A 1 278 ? 6.435 0.061 4.137 1.00 82.38 278 SER A CA 1
ATOM 2259 C C . SER A 1 278 ? 6.557 -1.422 4.538 1.00 82.38 278 SER A C 1
ATOM 2261 O O . SER A 1 278 ? 6.625 -2.301 3.677 1.00 82.38 278 SER A O 1
ATOM 2263 N N . PRO A 1 279 ? 6.551 -1.753 5.842 1.00 76.31 279 PRO A N 1
ATOM 2264 C CA . PRO A 1 279 ? 6.740 -3.116 6.358 1.00 76.31 279 PRO A CA 1
ATOM 2265 C C . PRO A 1 279 ? 5.659 -4.129 5.988 1.00 76.31 279 PRO A C 1
ATOM 2267 O O . PRO A 1 279 ? 5.775 -5.307 6.329 1.00 76.31 279 PRO A O 1
ATOM 2270 N N . GLU A 1 280 ? 4.587 -3.699 5.332 1.00 83.94 280 GLU A N 1
ATOM 2271 C CA . GLU A 1 280 ? 3.539 -4.587 4.849 1.00 83.94 280 GLU A CA 1
ATOM 2272 C C . GLU A 1 280 ? 3.839 -5.188 3.475 1.00 83.94 280 GLU A C 1
ATOM 2274 O O . GLU A 1 280 ? 3.171 -6.154 3.109 1.00 83.94 280 GLU A O 1
ATOM 2279 N N . TYR A 1 281 ? 4.808 -4.666 2.719 1.00 87.31 281 TYR A N 1
ATOM 2280 C CA . TYR A 1 281 ? 5.253 -5.327 1.493 1.00 87.31 281 TYR A CA 1
ATOM 2281 C C . TYR A 1 281 ? 6.075 -6.572 1.828 1.00 87.31 281 TYR A C 1
ATOM 2283 O O . TYR A 1 281 ? 6.918 -6.568 2.725 1.00 87.31 281 TYR A O 1
ATOM 2291 N N . ASP A 1 282 ? 5.869 -7.637 1.060 1.00 85.81 282 ASP A N 1
ATOM 2292 C CA . ASP A 1 282 ? 6.653 -8.865 1.182 1.00 85.81 282 ASP A CA 1
ATOM 2293 C C . ASP A 1 282 ? 7.989 -8.766 0.450 1.00 85.81 282 ASP A C 1
ATOM 2295 O O . ASP A 1 282 ? 8.897 -9.551 0.715 1.00 85.81 282 ASP A O 1
ATOM 2299 N N . SER A 1 283 ? 8.111 -7.858 -0.516 1.00 84.00 283 SER A N 1
ATOM 2300 C CA . SER A 1 283 ? 9.331 -7.679 -1.298 1.00 84.00 283 SER A CA 1
ATOM 2301 C C . SER A 1 283 ? 9.489 -6.245 -1.786 1.00 84.00 283 SER A C 1
ATOM 2303 O O . SER A 1 283 ? 8.514 -5.542 -2.053 1.00 84.00 283 SER A O 1
ATOM 2305 N N . LEU A 1 284 ? 10.750 -5.835 -1.893 1.00 84.12 284 LEU A N 1
ATOM 2306 C CA . LEU A 1 284 ? 11.182 -4.591 -2.512 1.00 84.12 284 LEU A CA 1
ATOM 2307 C C . LEU A 1 284 ? 12.175 -4.940 -3.622 1.00 84.12 284 LEU A C 1
ATOM 2309 O O . LEU A 1 284 ? 13.161 -5.644 -3.375 1.00 84.12 284 LEU A O 1
ATOM 2313 N N . ILE A 1 285 ? 11.897 -4.459 -4.828 1.00 83.00 285 ILE A N 1
ATOM 2314 C CA . ILE A 1 285 ? 12.794 -4.536 -5.979 1.00 83.00 285 ILE A CA 1
ATOM 2315 C C . ILE A 1 285 ? 13.275 -3.119 -6.255 1.00 83.00 285 ILE A C 1
ATOM 2317 O O . ILE A 1 285 ? 12.460 -2.230 -6.486 1.00 83.00 285 ILE A O 1
ATOM 2321 N N . VAL A 1 286 ? 14.588 -2.915 -6.229 1.00 80.81 286 VAL A N 1
ATOM 2322 C CA . VAL A 1 286 ? 15.171 -1.588 -6.425 1.00 80.81 286 VAL A CA 1
ATOM 2323 C C . VAL A 1 286 ? 15.942 -1.565 -7.746 1.00 80.81 286 VAL A C 1
ATOM 2325 O O . VAL A 1 286 ? 16.902 -2.336 -7.894 1.00 80.81 286 VAL A O 1
ATOM 2328 N N . PRO A 1 287 ? 15.544 -0.714 -8.710 1.00 78.81 287 PRO A N 1
ATOM 2329 C CA . PRO A 1 287 ? 16.357 -0.406 -9.881 1.00 78.81 287 PRO A CA 1
ATOM 2330 C C . PRO A 1 287 ? 17.730 0.145 -9.470 1.00 78.81 287 PRO A C 1
ATOM 2332 O O . PRO A 1 287 ? 17.841 0.948 -8.543 1.00 78.81 287 PRO A O 1
ATOM 2335 N N . VAL A 1 288 ? 18.799 -0.245 -10.165 1.00 69.75 288 VAL A N 1
ATOM 2336 C CA . VAL A 1 288 ? 20.115 0.380 -9.971 1.00 69.75 288 VAL A CA 1
ATOM 2337 C C . VAL A 1 288 ? 20.170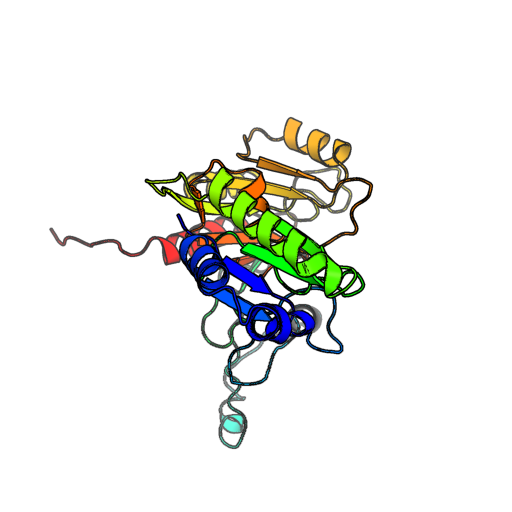 1.690 -10.755 1.00 69.75 288 VAL A C 1
ATOM 2339 O O . VAL A 1 288 ? 19.931 1.731 -11.961 1.00 69.75 288 VAL A O 1
ATOM 2342 N N . ARG A 1 289 ? 20.522 2.779 -10.065 1.00 65.12 289 ARG A N 1
ATOM 2343 C CA . ARG A 1 289 ? 20.603 4.111 -10.673 1.00 65.12 289 ARG A CA 1
ATOM 2344 C C . ARG A 1 289 ? 21.643 4.178 -11.789 1.00 65.12 289 ARG A C 1
ATOM 2346 O O . ARG A 1 289 ? 22.742 3.641 -11.669 1.00 65.12 289 ARG A O 1
ATOM 2353 N N . GLY A 1 290 ? 21.307 4.921 -12.841 1.00 64.56 290 GLY A N 1
ATOM 2354 C CA . GLY A 1 290 ? 22.187 5.152 -13.991 1.00 64.56 290 GLY A CA 1
ATOM 2355 C C . GLY A 1 290 ? 22.150 4.052 -15.054 1.00 64.56 290 GLY A C 1
ATOM 2356 O O . GLY A 1 290 ? 22.904 4.134 -16.021 1.00 64.56 290 GLY A O 1
ATOM 2357 N N . ILE A 1 291 ? 21.279 3.053 -14.904 1.00 68.56 291 ILE A N 1
ATOM 2358 C CA . ILE A 1 291 ? 21.071 1.984 -15.884 1.00 68.56 291 ILE A CA 1
ATOM 2359 C C . ILE A 1 291 ? 19.740 2.209 -16.594 1.00 68.56 291 ILE A C 1
ATOM 2361 O O . ILE A 1 291 ? 18.726 2.471 -15.953 1.00 68.56 291 ILE A O 1
ATOM 2365 N N . THR A 1 292 ? 19.755 2.130 -17.928 1.00 77.81 292 THR A N 1
ATOM 2366 C CA . THR A 1 292 ? 18.556 2.342 -18.750 1.00 77.81 292 THR A CA 1
ATOM 2367 C C . THR A 1 292 ? 17.804 1.051 -19.044 1.00 77.81 292 THR A C 1
ATOM 2369 O O . THR A 1 292 ? 16.587 1.100 -19.160 1.00 77.81 292 THR A O 1
ATOM 2372 N N . ASP A 1 293 ? 18.487 -0.098 -19.121 1.00 79.31 293 ASP A N 1
ATOM 2373 C CA . ASP A 1 293 ? 17.849 -1.406 -19.311 1.00 79.31 293 ASP A CA 1
ATOM 2374 C C . ASP A 1 293 ? 17.306 -1.958 -17.991 1.00 79.31 293 ASP A C 1
ATOM 2376 O O . ASP A 1 293 ? 18.053 -2.459 -17.147 1.00 79.31 293 ASP A O 1
ATOM 2380 N N . ILE A 1 294 ? 15.983 -1.911 -17.847 1.00 79.88 294 ILE A N 1
ATOM 2381 C CA . ILE A 1 294 ? 15.275 -2.395 -16.658 1.00 79.88 294 ILE A CA 1
ATOM 2382 C C . ILE A 1 294 ? 14.668 -3.789 -16.826 1.00 79.88 294 ILE A C 1
ATOM 2384 O O . ILE A 1 294 ? 13.913 -4.248 -15.967 1.00 79.88 294 ILE A O 1
ATOM 2388 N N . LYS A 1 295 ? 15.021 -4.532 -17.883 1.00 78.81 295 LYS A N 1
ATOM 2389 C CA . LYS A 1 295 ? 14.611 -5.938 -18.047 1.00 78.81 295 LYS A CA 1
ATOM 2390 C C . LYS A 1 295 ? 14.882 -6.806 -16.804 1.00 78.81 295 LYS A C 1
ATOM 2392 O O . LYS A 1 295 ? 14.058 -7.679 -16.514 1.00 78.81 295 LYS A O 1
ATOM 2397 N N . PRO A 1 296 ? 15.962 -6.598 -16.031 1.00 81.75 296 PRO A N 1
ATOM 2398 C CA . PRO A 1 296 ? 16.209 -7.387 -14.824 1.00 81.75 296 PRO A CA 1
ATOM 2399 C C . PRO A 1 296 ? 15.183 -7.168 -13.706 1.00 81.75 296 PRO A C 1
ATOM 2401 O O . PRO A 1 296 ? 14.943 -8.091 -12.930 1.00 81.75 296 PRO A O 1
ATOM 2404 N N . ILE A 1 297 ? 14.473 -6.033 -13.682 1.00 81.31 297 ILE A N 1
ATOM 2405 C CA . ILE A 1 297 ? 13.302 -5.850 -12.810 1.00 81.31 297 ILE A CA 1
ATOM 2406 C C . ILE A 1 297 ? 12.212 -6.866 -13.170 1.00 81.31 297 ILE A C 1
ATOM 2408 O O . ILE A 1 297 ? 11.653 -7.508 -12.285 1.00 81.31 297 ILE A O 1
ATOM 2412 N N . ALA A 1 298 ? 11.935 -7.074 -14.461 1.00 84.56 298 ALA A N 1
ATOM 2413 C CA . ALA A 1 298 ? 10.931 -8.042 -14.903 1.00 84.56 298 ALA A CA 1
ATOM 2414 C C . ALA A 1 298 ? 11.284 -9.475 -14.463 1.00 84.56 298 ALA A C 1
ATOM 2416 O O . ALA A 1 298 ? 10.405 -10.210 -14.006 1.00 84.56 298 ALA A O 1
ATOM 2417 N N . LEU A 1 299 ? 12.571 -9.841 -14.546 1.00 80.31 299 LEU A N 1
ATOM 2418 C CA . LEU A 1 299 ? 13.091 -11.130 -14.073 1.00 80.31 299 LEU A CA 1
ATOM 2419 C C . LEU A 1 299 ? 12.973 -11.270 -12.551 1.00 80.31 299 LEU A C 1
ATOM 2421 O O . LEU A 1 299 ? 12.578 -12.325 -12.057 1.00 80.31 299 LEU A O 1
ATOM 2425 N N . ALA A 1 300 ? 13.279 -10.205 -11.809 1.00 78.88 300 ALA A N 1
ATOM 2426 C CA . ALA A 1 300 ? 13.091 -10.160 -10.367 1.00 78.88 300 ALA A CA 1
ATOM 2427 C C . ALA A 1 300 ? 11.614 -10.349 -9.994 1.00 78.88 300 ALA A C 1
ATOM 2429 O O . ALA A 1 300 ? 11.302 -11.166 -9.132 1.00 78.88 300 ALA A O 1
ATOM 2430 N N . MET A 1 301 ? 10.690 -9.671 -10.678 1.00 86.19 301 MET A N 1
ATOM 2431 C CA . MET A 1 301 ? 9.252 -9.839 -10.451 1.00 86.19 301 MET A CA 1
ATOM 2432 C C . MET A 1 301 ? 8.788 -11.277 -10.711 1.00 86.19 301 MET A C 1
ATOM 2434 O O . MET A 1 301 ? 8.068 -11.828 -9.876 1.00 86.19 301 MET A O 1
ATOM 2438 N N . ASP A 1 302 ? 9.235 -11.893 -11.812 1.00 85.62 302 ASP A N 1
ATOM 2439 C CA . ASP A 1 302 ? 8.953 -13.299 -12.136 1.00 85.62 302 ASP A CA 1
ATOM 2440 C C . ASP A 1 302 ? 9.483 -14.241 -11.037 1.00 85.62 302 ASP A C 1
ATOM 2442 O O . ASP A 1 302 ? 8.779 -15.147 -10.582 1.00 85.62 302 ASP A O 1
ATOM 2446 N N . PHE A 1 303 ? 10.713 -14.009 -10.565 1.00 82.50 303 PHE A N 1
ATOM 2447 C CA . PHE A 1 303 ? 11.336 -14.802 -9.505 1.00 82.50 303 PHE A CA 1
ATOM 2448 C C . PHE A 1 303 ? 10.582 -14.694 -8.176 1.00 82.50 303 PHE A C 1
ATOM 2450 O O . PHE A 1 303 ? 10.275 -15.714 -7.550 1.00 82.50 303 PHE A O 1
ATOM 2457 N N . VAL A 1 304 ? 10.274 -13.472 -7.732 1.00 81.00 304 VAL A N 1
ATOM 2458 C CA . VAL A 1 304 ? 9.576 -13.259 -6.461 1.00 81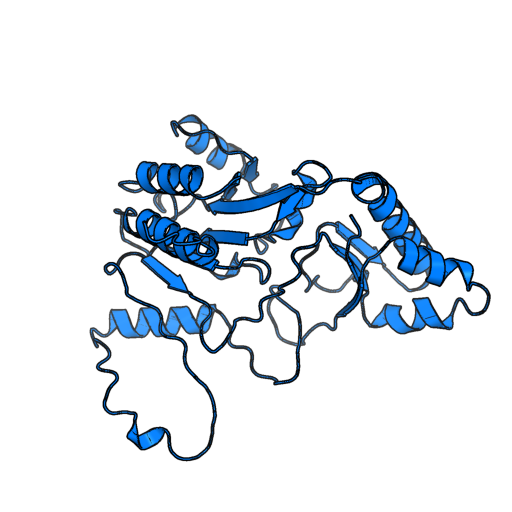.00 304 VAL A CA 1
ATOM 2459 C C . VAL A 1 304 ? 8.175 -13.879 -6.538 1.00 81.00 304 VAL A C 1
ATOM 2461 O O . VAL A 1 304 ? 7.818 -14.677 -5.671 1.00 81.00 304 VAL A O 1
ATOM 2464 N N . ALA A 1 305 ? 7.425 -13.650 -7.620 1.00 84.44 305 ALA A N 1
ATOM 2465 C CA . ALA A 1 305 ? 6.109 -14.260 -7.815 1.00 84.44 305 ALA A CA 1
ATOM 2466 C C . ALA A 1 305 ? 6.154 -15.799 -7.811 1.00 84.44 305 ALA A C 1
ATOM 2468 O O . ALA A 1 305 ? 5.345 -16.439 -7.134 1.00 84.44 305 ALA A O 1
ATOM 2469 N N . GLY A 1 306 ? 7.141 -16.407 -8.478 1.00 81.50 306 GLY A N 1
ATOM 2470 C CA . GLY A 1 306 ? 7.346 -17.859 -8.468 1.00 81.50 306 GLY A CA 1
ATOM 2471 C C . GLY A 1 306 ? 7.576 -18.431 -7.062 1.00 81.50 306 GLY A C 1
ATOM 2472 O O . GLY A 1 306 ? 7.052 -19.499 -6.727 1.00 81.50 306 GLY A O 1
ATOM 2473 N N . ASN A 1 307 ? 8.280 -17.697 -6.197 1.00 77.12 307 ASN A N 1
ATOM 2474 C CA . ASN A 1 307 ? 8.507 -18.101 -4.806 1.00 77.12 307 ASN A CA 1
ATOM 2475 C C . ASN A 1 307 ? 7.244 -18.011 -3.934 1.00 77.12 307 ASN A C 1
ATOM 2477 O O . ASN A 1 307 ? 7.103 -18.796 -2.996 1.00 77.12 307 ASN A O 1
ATOM 2481 N N . HIS A 1 308 ? 6.306 -17.115 -4.250 1.00 73.50 308 HIS A N 1
ATOM 2482 C CA . HIS A 1 308 ? 5.018 -17.021 -3.548 1.00 73.50 308 HIS A CA 1
ATOM 2483 C C . HIS A 1 308 ? 3.931 -17.935 -4.140 1.00 73.50 308 HIS A C 1
ATOM 2485 O O . HIS A 1 308 ? 2.989 -18.304 -3.433 1.00 73.50 308 HIS A O 1
ATOM 2491 N N . GLY A 1 309 ? 4.072 -18.343 -5.407 1.00 52.34 309 GLY A N 1
ATOM 2492 C CA . GLY A 1 309 ? 3.170 -19.264 -6.111 1.00 52.34 309 GLY A CA 1
ATOM 2493 C C . GLY A 1 309 ? 3.456 -20.758 -5.889 1.00 52.34 309 GLY A C 1
ATOM 2494 O O . GLY A 1 309 ? 2.624 -21.601 -6.223 1.00 52.34 309 GLY A O 1
ATOM 2495 N N . SER A 1 310 ? 4.595 -21.119 -5.289 1.00 38.56 310 SER A N 1
ATOM 2496 C CA . SER A 1 310 ? 5.041 -22.513 -5.135 1.00 38.56 310 SER A CA 1
ATOM 2497 C C . SER A 1 310 ? 4.407 -23.256 -3.944 1.00 38.56 310 SER A C 1
ATOM 2499 O O . SER A 1 310 ? 5.094 -23.775 -3.069 1.00 38.56 310 SER A O 1
ATOM 2501 N N . HIS A 1 311 ? 3.079 -23.394 -3.965 1.00 31.06 311 HIS A N 1
ATOM 2502 C CA . HIS A 1 311 ? 2.410 -24.654 -3.610 1.00 31.06 311 HIS A CA 1
ATOM 2503 C C . HIS A 1 311 ? 1.948 -25.326 -4.911 1.00 31.06 311 HIS A C 1
ATOM 2505 O O . HIS A 1 311 ? 0.767 -25.591 -5.124 1.00 31.06 311 HIS A O 1
ATOM 2511 N N . VAL A 1 312 ? 2.890 -25.589 -5.817 1.00 28.83 312 VAL A N 1
ATOM 2512 C CA . VAL A 1 312 ? 2.629 -26.449 -6.971 1.00 28.83 312 VAL A CA 1
ATOM 2513 C C . VAL A 1 312 ? 2.611 -27.886 -6.459 1.00 28.83 312 VAL A C 1
ATOM 2515 O O . VAL A 1 312 ? 3.645 -28.454 -6.109 1.00 28.83 312 VAL A O 1
ATOM 2518 N N . VAL A 1 313 ? 1.417 -28.480 -6.392 1.00 29.25 313 VAL A N 1
ATOM 2519 C CA . VAL A 1 313 ? 1.262 -29.934 -6.298 1.00 29.25 313 VAL A CA 1
ATOM 2520 C C . VAL A 1 313 ? 1.807 -30.517 -7.599 1.00 29.25 313 VAL A C 1
ATOM 2522 O O . VAL A 1 313 ? 1.108 -30.568 -8.608 1.00 29.25 313 VAL A O 1
ATOM 2525 N N . VAL A 1 314 ? 3.063 -30.956 -7.586 1.00 26.05 314 VAL A N 1
ATOM 2526 C CA . VAL A 1 314 ? 3.597 -31.816 -8.642 1.00 26.05 314 VAL A CA 1
ATOM 2527 C C . VAL A 1 314 ? 2.915 -33.174 -8.483 1.00 26.05 314 VAL A C 1
ATOM 2529 O O . VAL A 1 314 ? 3.306 -33.994 -7.654 1.00 26.05 314 VAL A O 1
ATOM 2532 N N . ARG A 1 315 ? 1.840 -33.409 -9.243 1.00 26.19 315 ARG A N 1
ATOM 2533 C CA . ARG A 1 315 ? 1.375 -34.774 -9.496 1.00 26.19 315 ARG A CA 1
ATOM 2534 C C . ARG A 1 315 ? 2.351 -35.390 -10.486 1.00 26.19 315 ARG A C 1
ATOM 2536 O O . ARG A 1 315 ? 2.352 -35.022 -11.655 1.00 26.19 315 ARG A O 1
ATOM 2543 N N . HIS A 1 316 ? 3.182 -36.302 -9.998 1.00 26.06 316 HIS A N 1
ATOM 2544 C CA . HIS A 1 316 ? 3.923 -37.207 -10.863 1.00 26.06 316 HIS A CA 1
ATOM 2545 C C . HIS A 1 316 ? 2.920 -38.106 -11.593 1.00 26.06 316 HIS A C 1
ATOM 2547 O O . HIS A 1 316 ? 2.223 -38.900 -10.957 1.00 26.06 316 HIS A O 1
ATOM 2553 N N . GLY A 1 317 ? 2.817 -37.910 -12.905 1.00 30.77 317 GLY A N 1
ATOM 2554 C CA . GLY A 1 317 ? 2.372 -38.917 -13.862 1.00 30.77 317 GLY A CA 1
ATOM 2555 C C . GLY A 1 317 ? 3.591 -39.450 -14.591 1.00 30.77 317 GLY A C 1
ATOM 2556 O O . GLY A 1 317 ? 4.475 -38.614 -14.890 1.00 30.77 317 GLY A O 1
#

Radius of gyration: 21.72 Å; chains: 1; bounding box: 59×58×58 Å